Protein AF-A0A7Y1UHA4-F1 (afdb_monomer_lite)

Foldseek 3Di:
DLVVQCVVCVVVVPLVSNLVSLVVQLVVCVVVVNVVSNVVSVVVNVVSVVVVVVVVVVVVVVVVVVVVVVVVVVVVVVVVVVVVVVVLVVVLVVLVVVLVVLVVVLVVVLVDPDDLVVNLVSLLVSLVSVLVNVLSVVLVVVCVVVVPDVVSNVVVSVVSVVVSVVVSVVVSVVVSCVSVVVVPPPDDDDPDVVNVCCVPVVVVPPD

Radius of gyration: 42.99 Å; chains: 1; bounding box: 103×33×108 Å

Structure (mmCIF, N/CA/C/O backbone):
data_AF-A0A7Y1UHA4-F1
#
_entry.id   AF-A0A7Y1UHA4-F1
#
loop_
_atom_site.group_PDB
_atom_site.id
_atom_site.type_symbol
_atom_site.label_atom_id
_atom_site.label_alt_id
_atom_site.label_comp_id
_atom_site.label_asym_id
_atom_site.label_entity_id
_atom_site.label_seq_id
_atom_site.pdbx_PDB_ins_code
_atom_site.Cartn_x
_atom_site.Cartn_y
_atom_site.Cartn_z
_atom_site.occupancy
_atom_site.B_iso_or_equiv
_atom_site.auth_seq_id
_atom_site.auth_comp_id
_atom_site.auth_asym_id
_atom_site.auth_atom_id
_atom_site.pdbx_PDB_model_num
ATOM 1 N N . MET A 1 1 ? 37.367 3.722 -51.603 1.00 54.62 1 MET A N 1
ATOM 2 C CA . MET A 1 1 ? 36.786 3.788 -50.243 1.00 54.62 1 MET A CA 1
ATOM 3 C C . MET A 1 1 ? 36.020 2.511 -49.877 1.00 54.62 1 MET A C 1
ATOM 5 O O . MET A 1 1 ? 36.475 1.805 -48.994 1.00 54.62 1 MET A O 1
ATOM 9 N N . TYR A 1 2 ? 34.973 2.123 -50.615 1.00 52.22 2 TYR A N 1
ATOM 10 C CA . TYR A 1 2 ? 34.111 0.967 -50.289 1.00 52.22 2 TYR A CA 1
ATOM 11 C C . TYR A 1 2 ? 34.788 -0.411 -50.171 1.00 52.22 2 TYR A C 1
ATOM 13 O O . TYR A 1 2 ? 34.393 -1.201 -49.322 1.00 52.22 2 TYR A O 1
ATOM 21 N N . ARG A 1 3 ? 35.818 -0.711 -50.977 1.00 55.00 3 ARG A N 1
ATOM 22 C CA . ARG A 1 3 ? 36.561 -1.985 -50.868 1.00 55.00 3 ARG A CA 1
ATOM 23 C C . ARG A 1 3 ? 37.315 -2.106 -49.538 1.00 55.00 3 ARG A C 1
ATOM 25 O O . ARG A 1 3 ? 37.177 -3.107 -48.851 1.00 55.00 3 ARG A O 1
ATOM 32 N N . LYS A 1 4 ? 38.001 -1.034 -49.128 1.00 67.00 4 LYS A N 1
ATOM 33 C CA . LYS A 1 4 ? 38.725 -0.960 -47.848 1.00 67.00 4 LYS A CA 1
ATOM 34 C C . LYS A 1 4 ? 37.770 -1.096 -46.651 1.00 67.00 4 LYS A C 1
ATOM 36 O O . LYS A 1 4 ? 38.102 -1.741 -45.666 1.00 67.00 4 LYS A O 1
ATOM 41 N N . SER A 1 5 ? 36.561 -0.543 -46.768 1.00 56.53 5 SER A N 1
ATOM 42 C CA . SER A 1 5 ? 35.492 -0.672 -45.769 1.00 56.53 5 SER A CA 1
ATOM 43 C C . SER A 1 5 ? 34.910 -2.094 -45.690 1.00 56.53 5 SER A C 1
ATOM 45 O O . SER A 1 5 ? 34.608 -2.570 -44.597 1.00 56.53 5 SER A O 1
ATOM 47 N N . LEU A 1 6 ? 34.770 -2.786 -46.827 1.00 59.06 6 LEU A N 1
ATOM 48 C CA . LEU A 1 6 ? 34.295 -4.173 -46.887 1.00 59.06 6 LEU A CA 1
ATOM 49 C C . LEU A 1 6 ? 35.286 -5.135 -46.214 1.00 59.06 6 LEU A C 1
ATOM 51 O O . LEU A 1 6 ? 34.867 -5.993 -45.442 1.00 59.06 6 LEU A O 1
ATOM 55 N N . ASP A 1 7 ? 36.584 -4.964 -46.468 1.00 63.81 7 ASP A N 1
ATOM 56 C CA . ASP A 1 7 ? 37.628 -5.825 -45.901 1.00 63.81 7 ASP A CA 1
ATOM 57 C C . ASP A 1 7 ? 37.787 -5.628 -44.389 1.00 63.81 7 ASP A C 1
ATOM 59 O O . ASP A 1 7 ? 37.898 -6.611 -43.659 1.00 63.81 7 ASP A O 1
ATOM 63 N N . ALA A 1 8 ? 37.674 -4.389 -43.899 1.00 56.91 8 ALA A N 1
ATOM 64 C CA . ALA A 1 8 ? 37.642 -4.111 -42.462 1.00 56.91 8 ALA A CA 1
ATOM 65 C C . ALA A 1 8 ? 36.418 -4.744 -41.767 1.00 56.91 8 ALA A C 1
ATOM 67 O O . ALA A 1 8 ? 36.515 -5.205 -40.638 1.00 56.91 8 ALA A O 1
ATOM 68 N N . SER A 1 9 ? 35.270 -4.828 -42.449 1.00 53.84 9 SER A N 1
ATOM 69 C CA . SER A 1 9 ? 34.020 -5.333 -41.851 1.00 53.84 9 SER A CA 1
ATOM 70 C C . SER A 1 9 ? 33.897 -6.852 -41.860 1.00 53.84 9 SER A C 1
ATOM 72 O O . SER A 1 9 ? 33.217 -7.417 -41.005 1.00 53.84 9 SER A O 1
ATOM 74 N N . LYS A 1 10 ? 34.577 -7.529 -42.795 1.00 55.25 10 LYS A N 1
ATOM 75 C CA . LYS A 1 10 ? 34.713 -8.993 -42.788 1.00 55.25 10 LYS A CA 1
ATOM 76 C C . LYS A 1 10 ? 35.467 -9.502 -41.557 1.00 55.25 10 LYS A C 1
ATOM 78 O O . LYS A 1 10 ? 35.232 -10.631 -41.152 1.00 55.25 10 LYS A O 1
ATOM 83 N N . GLN A 1 11 ? 36.324 -8.673 -40.958 1.00 57.16 11 GLN A N 1
ATOM 84 C CA . GLN A 1 11 ? 37.050 -9.002 -39.728 1.00 57.16 11 GLN A CA 1
ATOM 85 C C . GLN A 1 11 ? 36.199 -8.831 -38.455 1.00 57.16 11 GLN A C 1
ATOM 87 O O . GLN A 1 11 ? 36.591 -9.323 -37.404 1.00 57.16 11 GLN A O 1
ATOM 92 N N . THR A 1 12 ? 35.036 -8.164 -38.528 1.00 55.28 12 THR A N 1
ATOM 93 C CA . THR A 1 12 ? 34.218 -7.789 -37.350 1.00 55.28 12 THR A CA 1
ATOM 94 C C . THR A 1 12 ? 32.767 -8.304 -37.406 1.00 55.28 12 THR A C 1
ATOM 96 O O . THR A 1 12 ? 31.958 -7.948 -36.559 1.00 55.28 12 THR A O 1
ATOM 99 N N . THR A 1 13 ? 32.396 -9.121 -38.401 1.00 61.66 13 THR A N 1
ATOM 100 C CA . THR A 1 13 ? 31.043 -9.714 -38.566 1.00 61.66 13 THR A CA 1
ATOM 101 C C . THR A 1 13 ? 29.890 -8.694 -38.452 1.00 61.66 13 THR A C 1
ATOM 103 O O . THR A 1 13 ? 28.797 -9.001 -37.983 1.00 61.66 13 THR A O 1
ATOM 106 N N . PHE A 1 14 ? 30.090 -7.446 -38.895 1.00 78.56 14 PHE A N 1
ATOM 107 C CA . PHE A 1 14 ? 29.068 -6.398 -38.779 1.00 78.56 14 PHE A CA 1
ATOM 108 C C . PHE A 1 14 ? 28.153 -6.361 -40.019 1.00 78.56 14 PHE A C 1
ATOM 110 O O . PHE A 1 14 ? 28.320 -5.556 -40.942 1.00 78.56 14 PHE A O 1
ATOM 117 N N . ILE A 1 15 ? 27.168 -7.267 -40.038 1.00 80.44 15 ILE A N 1
ATOM 118 C CA . ILE A 1 15 ? 26.216 -7.508 -41.143 1.00 80.44 15 ILE A CA 1
ATOM 119 C C . ILE A 1 15 ? 25.537 -6.229 -41.689 1.00 80.44 15 ILE A C 1
ATOM 121 O O . ILE A 1 15 ? 25.510 -6.070 -42.916 1.00 80.44 15 ILE A O 1
ATOM 125 N N . PRO A 1 16 ? 25.056 -5.267 -40.865 1.00 84.88 16 PRO A N 1
ATOM 126 C CA . PRO A 1 16 ? 24.409 -4.049 -41.371 1.00 84.88 16 PRO A CA 1
ATOM 127 C C . PRO A 1 16 ? 25.326 -3.178 -42.236 1.00 84.88 16 PRO A C 1
ATOM 129 O O . PRO A 1 16 ? 24.886 -2.542 -43.197 1.00 84.88 16 PRO A O 1
ATOM 132 N N . PHE A 1 17 ? 26.617 -3.139 -41.913 1.00 85.12 17 PHE A N 1
ATOM 133 C CA . PHE A 1 17 ? 27.587 -2.334 -42.646 1.00 85.12 17 PHE A CA 1
ATOM 134 C C . PHE A 1 17 ? 28.065 -3.035 -43.914 1.00 85.12 17 PHE A C 1
ATOM 136 O O . PHE A 1 17 ? 28.185 -2.388 -44.955 1.00 85.12 17 PHE A O 1
ATOM 143 N N . ILE A 1 18 ? 28.247 -4.360 -43.868 1.00 84.06 18 ILE A N 1
ATOM 144 C CA . ILE A 1 18 ? 28.542 -5.161 -45.064 1.00 84.06 18 ILE A CA 1
ATOM 145 C C . ILE A 1 18 ? 27.385 -5.039 -46.067 1.00 84.06 18 ILE A C 1
ATOM 147 O O . ILE A 1 18 ? 27.637 -4.879 -47.262 1.00 84.06 18 ILE A O 1
ATOM 151 N N . TYR A 1 19 ? 26.131 -5.017 -45.599 1.00 88.81 19 TYR A N 1
ATOM 152 C CA . TYR A 1 19 ? 24.958 -4.763 -46.441 1.00 88.81 19 TYR A CA 1
ATOM 153 C C . TYR A 1 19 ? 25.026 -3.384 -47.115 1.00 88.81 19 TYR A C 1
ATOM 155 O O . TYR A 1 19 ? 24.936 -3.292 -48.341 1.00 88.81 19 TYR A O 1
ATOM 163 N N . LYS A 1 20 ? 25.260 -2.310 -46.343 1.00 88.06 20 LYS A N 1
ATOM 164 C CA . LYS A 1 20 ? 25.380 -0.940 -46.880 1.00 88.06 20 LYS A CA 1
ATOM 165 C C . LYS A 1 20 ? 26.515 -0.815 -47.904 1.00 88.06 20 LYS A C 1
ATOM 167 O O . LYS A 1 20 ? 26.308 -0.245 -48.975 1.00 88.06 20 LYS A O 1
ATOM 172 N N . ALA A 1 21 ? 27.686 -1.382 -47.611 1.00 86.81 21 ALA A N 1
ATOM 173 C CA . ALA A 1 21 ? 28.837 -1.374 -48.511 1.00 86.81 21 ALA A CA 1
ATOM 174 C C . ALA A 1 21 ? 28.578 -2.180 -49.797 1.00 86.81 21 ALA A C 1
ATOM 176 O O . ALA A 1 21 ? 28.873 -1.700 -50.891 1.00 86.81 21 ALA A O 1
ATOM 177 N N . SER A 1 22 ? 27.973 -3.367 -49.684 1.00 86.44 22 SER A N 1
ATOM 178 C CA . SER A 1 22 ? 27.633 -4.225 -50.830 1.00 86.44 22 SER A CA 1
ATOM 179 C C . SER A 1 22 ? 26.573 -3.581 -51.725 1.00 86.44 22 SER A C 1
ATOM 181 O O . SER A 1 22 ? 26.710 -3.587 -52.945 1.00 86.44 22 SER A O 1
ATOM 183 N N . ASN A 1 23 ? 25.562 -2.938 -51.138 1.00 89.81 23 ASN A N 1
ATOM 184 C CA . ASN A 1 23 ? 24.539 -2.211 -51.886 1.00 89.81 23 ASN A CA 1
ATOM 185 C C . ASN A 1 23 ? 25.109 -0.962 -52.590 1.00 89.81 23 ASN A C 1
ATOM 187 O O . ASN A 1 23 ? 24.719 -0.651 -53.716 1.00 89.81 23 ASN A O 1
ATOM 191 N N . GLY A 1 24 ? 26.065 -0.266 -51.965 1.00 88.62 24 GLY A N 1
ATOM 192 C CA . GLY A 1 24 ? 26.801 0.839 -52.589 1.00 88.62 24 GLY A CA 1
ATOM 193 C C . GLY A 1 24 ? 27.657 0.387 -53.777 1.00 88.62 24 GLY A C 1
ATOM 194 O O . GLY A 1 24 ? 27.610 1.003 -54.841 1.00 88.62 24 GLY A O 1
ATOM 195 N N . LEU A 1 25 ? 28.379 -0.732 -53.632 1.00 87.38 25 LEU A N 1
ATOM 196 C CA . LEU A 1 25 ? 29.161 -1.335 -54.717 1.00 87.38 25 LEU A CA 1
ATOM 197 C C . LEU A 1 25 ? 28.268 -1.804 -55.870 1.00 87.38 25 LEU A C 1
ATOM 199 O O . LEU A 1 25 ? 28.585 -1.516 -57.019 1.00 87.38 25 LEU A O 1
ATOM 203 N N . LYS A 1 26 ? 27.123 -2.435 -55.578 1.00 91.44 26 LYS A N 1
ATOM 204 C CA . LYS A 1 26 ? 26.115 -2.808 -56.583 1.00 91.44 26 LYS A CA 1
ATOM 205 C C . LYS A 1 26 ? 25.714 -1.614 -57.453 1.00 91.44 26 LYS A C 1
ATOM 207 O O . LYS A 1 26 ? 25.769 -1.709 -58.674 1.00 91.44 26 LYS A O 1
ATOM 212 N N . LYS A 1 27 ? 25.340 -0.487 -56.830 1.00 90.12 27 LYS A N 1
ATOM 213 C CA . LYS A 1 27 ? 24.946 0.738 -57.548 1.00 90.12 27 LYS A CA 1
ATOM 214 C C . LYS A 1 27 ? 26.092 1.286 -58.402 1.00 90.12 27 LYS A C 1
ATOM 216 O O . LYS A 1 27 ? 25.875 1.620 -59.556 1.00 90.12 27 LYS A O 1
ATOM 221 N N . LEU A 1 28 ? 27.309 1.317 -57.858 1.00 89.75 28 LEU A N 1
ATOM 222 C CA . LEU A 1 28 ? 28.483 1.842 -58.556 1.00 89.75 28 LEU A CA 1
ATOM 223 C C . LEU A 1 28 ? 28.865 1.009 -59.788 1.00 89.75 28 LEU A C 1
ATOM 225 O O . LEU A 1 28 ? 29.190 1.584 -60.820 1.00 89.75 28 LEU A O 1
ATOM 229 N N . TYR A 1 29 ? 28.827 -0.322 -59.692 1.00 87.75 29 TYR A N 1
ATOM 230 C CA . TYR A 1 29 ? 29.104 -1.203 -60.832 1.00 87.75 29 TYR A CA 1
ATOM 231 C C . TYR A 1 29 ? 27.981 -1.174 -61.875 1.00 87.75 29 TYR A C 1
ATOM 233 O O . TYR A 1 29 ? 28.274 -1.198 -63.065 1.00 87.75 29 TYR A O 1
ATOM 241 N N . ALA A 1 30 ? 26.723 -1.011 -61.449 1.00 87.12 30 ALA A N 1
ATOM 242 C CA . ALA A 1 30 ? 25.600 -0.812 -62.364 1.00 87.12 30 ALA A CA 1
ATOM 243 C C . ALA A 1 30 ? 25.722 0.497 -63.169 1.00 87.12 30 ALA A C 1
ATOM 245 O O . ALA A 1 30 ? 25.470 0.498 -64.366 1.00 87.12 30 ALA A O 1
ATOM 246 N N . THR A 1 31 ? 26.166 1.598 -62.547 1.00 89.69 31 THR A N 1
ATOM 247 C CA . THR A 1 31 ? 26.419 2.879 -63.241 1.00 89.69 31 THR A CA 1
ATOM 248 C C . THR A 1 31 ? 27.615 2.820 -64.197 1.00 89.69 31 THR A C 1
ATOM 250 O O . THR A 1 31 ? 27.704 3.625 -65.114 1.00 89.69 31 THR A O 1
ATOM 253 N N . LYS A 1 32 ? 28.543 1.880 -63.991 1.00 90.38 32 LYS A N 1
ATOM 254 C CA . LYS A 1 32 ? 29.706 1.654 -64.863 1.00 90.38 32 LYS A CA 1
ATOM 255 C C . LYS A 1 32 ? 29.448 0.629 -65.976 1.00 90.38 32 LYS A C 1
ATOM 257 O O . LYS A 1 32 ? 30.408 0.209 -66.608 1.00 90.38 32 LYS A O 1
ATOM 262 N N . GLU A 1 33 ? 28.197 0.193 -66.156 1.00 87.38 33 GLU A N 1
ATOM 263 C CA . GLU A 1 33 ? 27.781 -0.849 -67.117 1.00 87.38 33 GLU A CA 1
ATOM 264 C C . GLU A 1 33 ? 28.470 -2.219 -66.914 1.00 87.38 33 GLU A C 1
ATOM 266 O O . GLU A 1 33 ? 28.402 -3.112 -67.755 1.00 87.38 33 GLU A O 1
ATOM 271 N N . ASP A 1 34 ? 29.083 -2.439 -65.747 1.00 89.44 34 ASP A N 1
ATOM 272 C CA . ASP A 1 34 ? 29.724 -3.699 -65.365 1.00 89.44 34 ASP A CA 1
ATOM 273 C C . ASP A 1 34 ? 28.707 -4.597 -64.643 1.00 89.44 34 ASP A C 1
ATOM 275 O O . ASP A 1 34 ? 28.681 -4.744 -63.412 1.00 89.44 34 ASP A O 1
ATOM 279 N N . PHE A 1 35 ? 27.807 -5.169 -65.446 1.00 87.69 35 PHE A N 1
ATOM 280 C CA . PHE A 1 35 ? 26.706 -6.014 -64.984 1.00 87.69 35 PHE A CA 1
ATOM 281 C C . PHE A 1 35 ? 27.146 -7.282 -64.224 1.00 87.69 35 PHE A C 1
ATOM 283 O O . PHE A 1 35 ? 26.499 -7.597 -63.218 1.00 87.69 35 PHE A O 1
ATOM 290 N N . PRO A 1 36 ? 28.231 -7.996 -64.595 1.00 89.88 36 PRO A N 1
ATOM 291 C CA . PRO A 1 36 ? 28.686 -9.172 -63.848 1.00 89.88 36 PRO A CA 1
ATOM 292 C C . PRO A 1 36 ? 29.069 -8.852 -62.396 1.00 89.88 36 PRO A C 1
ATOM 294 O O . PRO A 1 36 ? 28.643 -9.544 -61.463 1.00 89.88 36 PRO A O 1
ATOM 297 N N . ASN A 1 37 ? 29.824 -7.771 -62.168 1.00 84.44 37 ASN A N 1
ATOM 298 C CA . ASN A 1 37 ? 30.180 -7.351 -60.813 1.00 84.44 37 ASN A CA 1
ATOM 299 C C . ASN A 1 37 ? 28.971 -6.778 -60.062 1.00 84.44 37 ASN A C 1
ATOM 301 O O . ASN A 1 37 ? 28.803 -7.055 -58.871 1.00 84.44 37 ASN A O 1
ATOM 305 N N . ALA A 1 38 ? 28.088 -6.045 -60.746 1.00 88.00 38 ALA A N 1
ATOM 306 C CA . ALA A 1 38 ? 26.839 -5.566 -60.160 1.00 88.00 38 ALA A CA 1
ATOM 307 C C . ALA A 1 38 ? 25.956 -6.725 -59.660 1.00 88.00 38 ALA A C 1
ATOM 309 O O . ALA A 1 38 ? 25.473 -6.675 -58.527 1.00 88.00 38 ALA A O 1
ATOM 310 N N . TYR A 1 39 ? 25.812 -7.800 -60.443 1.00 90.62 39 TYR A N 1
ATOM 311 C CA . TYR A 1 39 ? 25.043 -8.993 -60.073 1.00 90.62 39 TYR A CA 1
ATOM 312 C C . TYR A 1 39 ? 25.631 -9.721 -58.855 1.00 90.62 39 TYR A C 1
ATOM 314 O O . TYR A 1 39 ? 24.906 -10.104 -57.930 1.00 90.62 39 TYR A O 1
ATOM 322 N N . LYS A 1 40 ? 26.963 -9.838 -58.787 1.00 91.12 40 LYS A N 1
ATOM 323 C CA . LYS A 1 40 ? 27.665 -10.423 -57.635 1.00 91.12 40 LYS A CA 1
ATOM 324 C C . LYS A 1 40 ? 27.356 -9.674 -56.334 1.00 91.12 40 LYS A C 1
ATOM 326 O O . LYS A 1 40 ? 27.011 -10.291 -55.325 1.00 91.12 40 LYS A O 1
ATOM 331 N N . PHE A 1 41 ? 27.445 -8.343 -56.352 1.00 88.25 41 PHE A N 1
ATOM 332 C CA . PHE A 1 41 ? 27.126 -7.522 -55.179 1.00 88.25 41 PHE A CA 1
ATOM 333 C C . PHE A 1 41 ? 25.618 -7.433 -54.903 1.00 88.25 41 PHE A C 1
ATOM 335 O O . PHE A 1 41 ? 25.231 -7.271 -53.746 1.00 88.25 41 PHE A O 1
ATOM 342 N N . ALA A 1 42 ? 24.762 -7.596 -55.917 1.00 90.56 42 ALA A N 1
ATOM 343 C CA . ALA A 1 42 ? 23.315 -7.715 -55.741 1.00 90.56 42 ALA A CA 1
ATOM 344 C C . ALA A 1 42 ? 22.938 -8.981 -54.962 1.00 90.56 42 ALA A C 1
ATOM 346 O O . ALA A 1 42 ? 22.213 -8.887 -53.974 1.00 90.56 42 ALA A O 1
ATOM 347 N N . THR A 1 43 ? 23.498 -10.131 -55.343 1.00 91.31 43 THR A N 1
ATOM 348 C CA . THR A 1 43 ? 23.275 -11.418 -54.664 1.00 91.31 43 THR A CA 1
ATOM 349 C C . THR A 1 43 ? 23.738 -11.361 -53.207 1.00 91.31 43 THR A C 1
ATOM 351 O O . THR A 1 43 ? 22.997 -11.726 -52.296 1.00 91.31 43 THR A O 1
ATOM 354 N N . LEU A 1 44 ? 24.932 -10.803 -52.968 1.00 89.19 44 LEU A N 1
ATOM 355 C CA . LEU A 1 44 ? 25.457 -10.594 -51.617 1.00 89.19 44 LEU A CA 1
ATOM 356 C C . LEU A 1 44 ? 24.559 -9.660 -50.789 1.00 89.19 44 LEU A C 1
ATOM 358 O O . LEU A 1 44 ? 24.258 -9.949 -49.635 1.00 89.19 44 LEU A O 1
ATOM 362 N N . SER A 1 45 ? 24.098 -8.551 -51.375 1.00 88.50 45 SER A N 1
ATOM 363 C CA . SER A 1 45 ? 23.192 -7.615 -50.703 1.00 88.50 45 SER A CA 1
ATOM 364 C C . SER A 1 45 ? 21.838 -8.249 -50.370 1.00 88.50 45 SER A C 1
ATOM 366 O O . SER A 1 45 ? 21.285 -7.922 -49.324 1.00 88.50 45 SER A O 1
ATOM 368 N N . SER A 1 46 ? 21.314 -9.135 -51.224 1.00 91.06 46 SER A N 1
ATOM 369 C CA . SER A 1 46 ? 20.056 -9.853 -50.979 1.00 91.06 46 SER A CA 1
ATOM 370 C C . SER A 1 46 ? 20.182 -10.788 -49.778 1.00 91.06 46 SER A C 1
ATOM 372 O O . SER A 1 46 ? 19.419 -10.663 -48.827 1.00 91.06 46 SER A O 1
ATOM 374 N N . ALA A 1 47 ? 21.214 -11.640 -49.758 1.00 89.56 47 ALA A N 1
ATOM 375 C CA . ALA A 1 47 ? 21.449 -12.569 -48.651 1.00 89.56 47 ALA A CA 1
ATOM 376 C C . ALA A 1 47 ? 21.657 -11.846 -47.304 1.00 89.56 47 ALA A C 1
ATOM 378 O O . ALA A 1 47 ? 21.185 -12.293 -46.258 1.00 89.56 47 ALA A O 1
ATOM 379 N N . LEU A 1 48 ? 22.345 -10.698 -47.322 1.00 89.69 48 LEU A N 1
ATOM 380 C CA . LEU A 1 48 ? 22.535 -9.874 -46.127 1.00 89.69 48 LEU A CA 1
ATOM 381 C C . LEU A 1 48 ? 21.232 -9.200 -45.670 1.00 89.69 48 LEU A C 1
ATOM 383 O O . LEU A 1 48 ? 21.010 -9.093 -44.467 1.00 89.69 48 LEU A O 1
ATOM 387 N N . SER A 1 49 ? 20.365 -8.781 -46.599 1.00 90.69 49 SER A N 1
ATOM 388 C CA . SER A 1 49 ? 19.037 -8.241 -46.275 1.00 90.69 49 SER A CA 1
ATOM 389 C C . SER A 1 49 ? 18.176 -9.280 -45.561 1.00 90.69 49 SER A C 1
ATOM 391 O O . SER A 1 49 ? 17.603 -8.979 -44.517 1.00 90.69 49 SER A O 1
ATOM 393 N N . ASP A 1 50 ? 18.142 -10.512 -46.072 1.00 91.06 50 ASP A N 1
ATOM 394 C CA . ASP A 1 50 ? 17.369 -11.604 -45.471 1.00 91.06 50 ASP A CA 1
ATOM 395 C C . ASP A 1 50 ? 17.842 -11.910 -44.045 1.00 91.06 50 ASP A C 1
ATOM 397 O O . ASP A 1 50 ? 17.031 -12.090 -43.134 1.00 91.06 50 ASP A O 1
ATOM 401 N N . SER A 1 51 ? 19.161 -11.917 -43.830 1.00 89.00 51 SER A N 1
ATOM 402 C CA . SER A 1 51 ? 19.758 -12.089 -42.503 1.00 89.00 51 SER A CA 1
ATOM 403 C C . SER A 1 51 ? 19.385 -10.943 -41.553 1.00 89.00 51 SER A C 1
ATOM 405 O O . SER A 1 51 ? 18.930 -11.194 -40.439 1.00 89.00 51 SER A O 1
ATOM 407 N N . LEU A 1 52 ? 19.468 -9.685 -42.006 1.00 90.38 52 LEU A N 1
ATOM 408 C CA . LEU A 1 52 ? 19.044 -8.521 -41.217 1.00 90.38 52 LEU A CA 1
ATOM 409 C C . LEU A 1 52 ? 17.560 -8.574 -40.851 1.00 90.38 52 LEU A C 1
ATOM 411 O O . LEU A 1 52 ? 17.202 -8.261 -39.720 1.00 90.38 52 LEU A O 1
ATOM 415 N N . SER A 1 53 ? 16.694 -9.002 -41.773 1.00 91.50 53 SER A N 1
ATOM 416 C CA . SER A 1 53 ? 15.270 -9.179 -41.487 1.00 91.50 53 SER A CA 1
ATOM 417 C C . SER A 1 53 ? 15.014 -10.276 -40.455 1.00 91.50 53 SER A C 1
ATOM 419 O O . SER A 1 53 ? 14.102 -10.136 -39.644 1.00 91.50 53 SER A O 1
ATOM 421 N N . ARG A 1 54 ? 15.802 -11.360 -40.446 1.00 90.69 54 ARG A N 1
ATOM 422 C CA . ARG A 1 54 ? 15.708 -12.400 -39.408 1.00 90.69 54 ARG A CA 1
ATOM 423 C C . ARG A 1 54 ? 16.158 -11.881 -38.046 1.00 90.69 54 ARG A C 1
ATOM 425 O O . ARG A 1 54 ? 15.451 -12.113 -37.074 1.00 90.69 54 ARG A O 1
ATOM 432 N N . ILE A 1 55 ? 17.272 -11.151 -37.987 1.00 89.62 55 ILE A N 1
ATOM 433 C CA . ILE A 1 55 ? 17.771 -10.544 -36.743 1.00 89.62 55 ILE A CA 1
ATOM 434 C C . ILE A 1 55 ? 16.738 -9.560 -36.185 1.00 89.62 55 ILE A C 1
ATOM 436 O O . ILE A 1 55 ? 16.342 -9.689 -35.037 1.00 89.62 55 ILE A O 1
ATOM 440 N N . ALA A 1 56 ? 16.205 -8.662 -37.018 1.00 90.38 56 ALA A N 1
ATOM 441 C CA . ALA A 1 56 ? 15.178 -7.715 -36.589 1.00 90.38 56 ALA A CA 1
ATOM 442 C C . ALA A 1 56 ? 13.908 -8.411 -36.063 1.00 90.38 56 ALA A C 1
ATOM 444 O O . ALA A 1 56 ? 13.307 -7.947 -35.099 1.00 90.38 56 ALA A O 1
ATOM 445 N N . LYS A 1 57 ? 13.501 -9.538 -36.669 1.00 93.44 57 LYS A N 1
ATOM 446 C CA . LYS A 1 57 ? 12.388 -10.356 -36.160 1.00 93.44 57 LYS A CA 1
ATOM 447 C C . LYS A 1 57 ? 12.715 -11.004 -34.813 1.00 93.44 57 LYS A C 1
ATOM 449 O O . LYS A 1 57 ? 11.846 -11.034 -33.952 1.00 93.44 57 LYS A O 1
ATOM 454 N N . LEU A 1 58 ? 13.933 -11.514 -34.627 1.00 91.19 58 LEU A N 1
ATOM 455 C CA . LEU A 1 58 ? 14.371 -12.079 -33.347 1.00 91.19 58 LEU A CA 1
ATOM 456 C C . LEU A 1 58 ? 14.400 -11.011 -32.250 1.00 91.19 58 LEU A C 1
ATOM 458 O O . LEU A 1 58 ? 13.848 -11.242 -31.183 1.00 91.19 58 LEU A O 1
ATOM 462 N N . ASP A 1 59 ? 14.939 -9.826 -32.534 1.00 90.88 59 ASP A N 1
ATOM 463 C CA . ASP A 1 59 ? 14.952 -8.706 -31.586 1.00 90.88 59 ASP A CA 1
ATOM 464 C C . ASP A 1 59 ? 13.529 -8.280 -31.199 1.00 90.88 59 ASP A C 1
ATOM 466 O O . ASP A 1 59 ? 13.248 -8.025 -30.029 1.00 90.88 59 ASP A O 1
ATOM 470 N N . GLN A 1 60 ? 12.601 -8.248 -32.164 1.00 95.31 60 GLN A N 1
ATOM 471 C CA . GLN A 1 60 ? 11.184 -7.984 -31.896 1.00 95.31 60 GLN A CA 1
ATOM 472 C C . GLN A 1 60 ? 10.545 -9.059 -31.011 1.00 95.31 60 GLN A C 1
ATOM 474 O O . GLN A 1 60 ? 9.765 -8.718 -30.124 1.00 95.31 60 GLN A O 1
ATOM 479 N N . LEU A 1 61 ? 10.867 -10.339 -31.231 1.00 94.81 61 LEU A N 1
ATOM 480 C CA . LEU A 1 61 ? 10.379 -11.437 -30.392 1.00 94.81 61 LEU A CA 1
ATOM 481 C C . LEU A 1 61 ? 10.917 -11.328 -28.962 1.00 94.81 61 LEU A C 1
ATOM 483 O O . LEU A 1 61 ? 10.135 -11.423 -28.024 1.00 94.81 61 LEU A O 1
ATOM 487 N N . VAL A 1 62 ? 12.211 -11.044 -28.796 1.00 93.94 62 VAL A N 1
ATOM 488 C CA . VAL A 1 62 ? 12.834 -10.841 -27.477 1.00 93.94 62 VAL A CA 1
ATOM 489 C C . VAL A 1 62 ? 12.222 -9.634 -26.763 1.00 93.94 62 VAL A C 1
ATOM 491 O O . VAL A 1 62 ? 11.876 -9.717 -25.589 1.00 93.94 62 VAL A O 1
ATOM 494 N N . ALA A 1 63 ? 12.022 -8.515 -27.464 1.00 95.06 63 ALA A N 1
ATOM 495 C CA . ALA A 1 63 ? 11.368 -7.342 -26.888 1.00 95.06 63 ALA A CA 1
ATOM 496 C C . ALA A 1 63 ? 9.923 -7.642 -26.451 1.00 95.06 63 ALA A C 1
ATOM 498 O O . ALA A 1 63 ? 9.485 -7.170 -25.403 1.00 95.06 63 ALA A O 1
ATOM 499 N N . MET A 1 64 ? 9.193 -8.444 -27.233 1.00 94.94 64 MET A N 1
ATOM 500 C CA . MET A 1 64 ? 7.839 -8.884 -26.897 1.00 94.94 64 MET A CA 1
ATOM 501 C C . MET A 1 64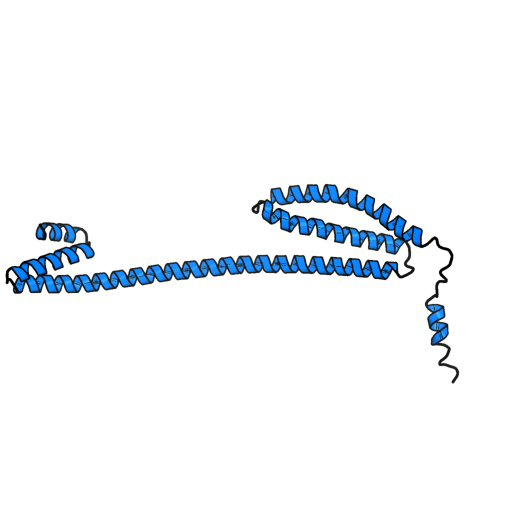 ? 7.820 -9.819 -25.682 1.00 94.94 64 MET A C 1
ATOM 503 O O . MET A 1 64 ? 6.926 -9.706 -24.847 1.00 94.94 64 MET A O 1
ATOM 507 N N . GLU A 1 65 ? 8.800 -10.715 -25.560 1.00 93.94 65 GLU A N 1
ATOM 508 C CA . GLU A 1 65 ? 8.955 -11.602 -24.405 1.00 93.94 65 GLU A CA 1
ATOM 509 C C . GLU A 1 65 ? 9.229 -10.803 -23.126 1.00 93.94 65 GLU A C 1
ATOM 511 O O . GLU A 1 65 ? 8.518 -10.977 -22.139 1.00 93.94 65 GLU A O 1
ATOM 516 N N . ILE A 1 66 ? 10.153 -9.837 -23.180 1.00 95.94 66 ILE A N 1
ATOM 517 C CA . ILE A 1 66 ? 10.446 -8.926 -22.064 1.00 95.94 66 ILE A CA 1
ATOM 518 C C . ILE A 1 66 ? 9.201 -8.117 -21.666 1.00 95.94 66 ILE A C 1
ATOM 520 O O . ILE A 1 66 ? 8.896 -7.996 -20.477 1.00 95.94 66 ILE A O 1
ATOM 524 N N . ASP A 1 67 ? 8.458 -7.570 -22.635 1.00 95.62 67 ASP A N 1
ATOM 525 C CA . ASP A 1 67 ? 7.216 -6.838 -22.350 1.00 95.62 67 ASP A CA 1
ATOM 526 C C . ASP A 1 67 ? 6.189 -7.753 -21.672 1.00 95.62 67 ASP A C 1
ATOM 528 O O . ASP A 1 67 ? 5.596 -7.382 -20.658 1.00 95.62 67 ASP A O 1
ATOM 532 N N . ASN A 1 68 ? 6.024 -8.981 -22.162 1.00 95.56 68 ASN A N 1
ATOM 533 C CA . ASN A 1 68 ? 5.094 -9.941 -21.582 1.00 95.56 68 ASN A CA 1
ATOM 534 C C . ASN A 1 68 ? 5.489 -10.351 -20.152 1.00 95.56 68 ASN A C 1
ATOM 536 O O . ASN A 1 68 ? 4.641 -10.341 -19.259 1.00 95.56 68 ASN A O 1
ATOM 540 N N . GLU A 1 69 ? 6.766 -10.643 -19.897 1.00 94.00 69 GLU A N 1
ATOM 541 C CA . GLU A 1 69 ? 7.269 -10.911 -18.545 1.00 94.00 69 GLU A CA 1
ATOM 542 C C . GLU A 1 69 ? 7.032 -9.721 -17.612 1.00 94.00 69 GLU A C 1
ATOM 544 O O . GLU A 1 69 ? 6.547 -9.890 -16.491 1.00 94.00 69 GLU A O 1
ATOM 549 N N . SER A 1 70 ? 7.292 -8.499 -18.085 1.00 94.69 70 SER A N 1
ATOM 550 C CA . SER A 1 70 ? 7.071 -7.285 -17.298 1.00 94.69 70 SER A CA 1
ATOM 551 C C . SER A 1 70 ? 5.595 -7.097 -16.922 1.00 94.69 70 SER A C 1
ATOM 553 O O . SER A 1 70 ? 5.283 -6.750 -15.778 1.00 94.69 70 SER A O 1
ATOM 555 N N . ARG A 1 71 ? 4.675 -7.409 -17.846 1.00 94.88 71 ARG A N 1
ATOM 556 C CA . ARG A 1 71 ? 3.226 -7.396 -17.606 1.00 94.88 71 ARG A CA 1
ATOM 557 C C . ARG A 1 71 ? 2.801 -8.487 -16.634 1.00 94.88 71 ARG A C 1
ATOM 559 O O . ARG A 1 71 ? 1.970 -8.242 -15.766 1.00 94.88 71 ARG A O 1
ATOM 566 N N . LEU A 1 72 ? 3.365 -9.687 -16.740 1.00 94.81 72 LEU A N 1
ATOM 567 C CA . LEU A 1 72 ? 3.087 -10.760 -15.786 1.00 94.81 72 LEU A CA 1
ATOM 568 C C . LEU A 1 72 ? 3.535 -10.362 -14.377 1.00 94.81 72 LEU A C 1
ATOM 570 O O . LEU A 1 72 ? 2.774 -10.525 -13.422 1.00 94.81 72 LEU A O 1
ATOM 574 N N . LEU A 1 73 ? 4.726 -9.775 -14.243 1.00 94.62 73 LEU A N 1
ATOM 575 C CA . LEU A 1 73 ? 5.236 -9.276 -12.967 1.00 94.62 73 LEU A CA 1
ATOM 576 C C . LEU A 1 73 ? 4.354 -8.161 -12.390 1.00 94.62 73 LEU A C 1
ATOM 578 O O . LEU A 1 73 ? 4.035 -8.195 -11.198 1.00 94.62 73 LEU A O 1
ATOM 582 N N . SER A 1 74 ? 3.918 -7.198 -13.209 1.00 93.00 74 SER A N 1
ATOM 583 C CA . SER A 1 74 ? 3.026 -6.129 -12.746 1.00 93.00 74 SER A CA 1
ATOM 584 C C . SER A 1 74 ? 1.668 -6.679 -12.305 1.00 93.00 74 SER A C 1
ATOM 586 O O . SER A 1 74 ? 1.213 -6.354 -11.209 1.00 93.00 74 SER A O 1
ATOM 588 N N . MET A 1 75 ? 1.079 -7.606 -13.066 1.00 93.12 75 MET A N 1
ATOM 589 C CA . MET A 1 75 ? -0.170 -8.282 -12.705 1.00 93.12 75 MET A CA 1
ATOM 590 C C . MET A 1 75 ? -0.053 -9.091 -11.408 1.00 93.12 75 MET A C 1
ATOM 592 O O . MET A 1 75 ? -0.980 -9.091 -10.595 1.00 93.12 75 MET A O 1
ATOM 596 N N . LEU A 1 76 ? 1.061 -9.796 -11.190 1.00 93.88 76 LEU A N 1
ATOM 597 C CA . LEU A 1 76 ? 1.303 -10.531 -9.946 1.00 93.88 76 LEU A CA 1
ATOM 598 C C . LEU A 1 76 ? 1.397 -9.572 -8.756 1.00 93.88 76 LEU A C 1
ATOM 600 O O . LEU A 1 76 ? 0.713 -9.781 -7.752 1.00 93.88 76 LEU A O 1
ATOM 604 N N . LYS A 1 77 ? 2.154 -8.479 -8.901 1.00 92.06 77 LYS A N 1
ATOM 605 C CA . LYS A 1 77 ? 2.293 -7.444 -7.870 1.00 92.06 77 LYS A CA 1
ATOM 606 C C . LYS A 1 77 ? 0.956 -6.780 -7.545 1.00 92.06 77 LYS A C 1
ATOM 608 O O . LYS A 1 77 ? 0.611 -6.626 -6.375 1.00 92.06 77 LYS A O 1
ATOM 613 N N . GLU A 1 78 ? 0.167 -6.432 -8.557 1.00 90.06 78 GLU A N 1
ATOM 614 C CA . GLU A 1 78 ? -1.176 -5.877 -8.374 1.00 90.06 78 GLU A CA 1
ATOM 615 C C . GLU A 1 78 ? -2.112 -6.867 -7.684 1.00 90.06 78 GLU A C 1
ATOM 617 O O . GLU A 1 78 ? -2.854 -6.482 -6.782 1.00 90.06 78 GLU A O 1
ATOM 622 N N . ARG A 1 79 ? -2.061 -8.156 -8.041 1.00 88.50 79 ARG A N 1
ATOM 623 C CA . ARG A 1 79 ? -2.852 -9.197 -7.371 1.00 88.50 79 ARG A CA 1
ATOM 624 C C . ARG A 1 79 ? -2.467 -9.354 -5.907 1.00 88.50 79 ARG A C 1
ATOM 626 O O . ARG A 1 79 ? -3.355 -9.519 -5.072 1.00 88.50 79 ARG A O 1
ATOM 633 N N . GLU A 1 80 ? -1.182 -9.313 -5.574 1.00 85.00 80 GLU A N 1
ATOM 634 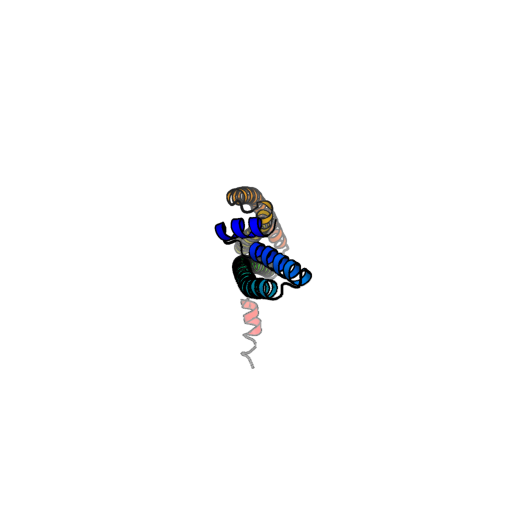C CA . GLU A 1 80 ? -0.727 -9.357 -4.182 1.00 85.00 80 GLU A CA 1
ATOM 635 C C . GLU A 1 80 ? -1.203 -8.135 -3.400 1.00 85.00 80 GLU A C 1
ATOM 637 O O . GLU A 1 80 ? -1.807 -8.286 -2.337 1.00 85.00 80 GLU A O 1
ATOM 642 N N . GLN A 1 81 ? -1.047 -6.938 -3.966 1.00 81.94 81 GLN A N 1
ATOM 643 C CA . GLN A 1 81 ? -1.548 -5.704 -3.363 1.00 81.94 81 GLN A CA 1
ATOM 644 C C . GLN A 1 81 ? -3.076 -5.698 -3.225 1.00 81.94 81 GLN A C 1
ATOM 646 O O . GLN A 1 81 ? -3.615 -5.228 -2.227 1.00 81.94 81 GLN A O 1
ATOM 651 N N . ALA A 1 82 ? -3.806 -6.235 -4.199 1.00 80.25 82 ALA A N 1
ATOM 652 C CA . ALA A 1 82 ? -5.256 -6.352 -4.127 1.00 80.25 82 ALA A CA 1
ATOM 653 C C . ALA A 1 82 ? -5.679 -7.349 -3.041 1.00 80.25 82 ALA A C 1
ATOM 655 O O . ALA A 1 82 ? -6.645 -7.096 -2.323 1.00 80.25 82 ALA A O 1
ATOM 656 N N . LYS A 1 83 ? -4.948 -8.460 -2.868 1.00 79.56 83 LYS A N 1
ATOM 657 C CA . LYS A 1 83 ? -5.192 -9.422 -1.783 1.00 79.56 83 LYS A CA 1
ATOM 658 C C . LYS A 1 83 ? -4.959 -8.791 -0.412 1.00 79.56 83 LYS A C 1
ATOM 660 O O . LYS A 1 83 ? -5.795 -8.986 0.471 1.00 79.56 83 LYS A O 1
ATOM 665 N N . THR A 1 84 ? -3.874 -8.037 -0.224 1.00 76.12 84 THR A N 1
ATOM 666 C CA . THR A 1 84 ? -3.601 -7.351 1.050 1.00 76.12 84 THR A CA 1
ATOM 667 C C . THR A 1 84 ? -4.646 -6.273 1.325 1.00 76.12 84 THR A C 1
ATOM 669 O O . THR A 1 84 ? -5.281 -6.306 2.377 1.00 76.12 84 THR A O 1
ATOM 672 N N . LYS A 1 85 ? -4.945 -5.406 0.347 1.00 74.75 85 LYS A N 1
ATOM 673 C CA . LYS A 1 85 ? -6.013 -4.395 0.450 1.00 74.75 85 LYS A CA 1
ATOM 674 C C . LYS A 1 85 ? -7.371 -5.018 0.772 1.00 74.75 85 LYS A C 1
ATOM 676 O O . LYS A 1 85 ? -8.067 -4.548 1.664 1.00 74.75 85 LYS A O 1
ATOM 681 N N . ARG A 1 86 ? -7.745 -6.111 0.099 1.00 71.19 86 ARG A N 1
ATOM 682 C CA . ARG A 1 86 ? -9.017 -6.807 0.346 1.00 71.19 86 ARG A CA 1
ATOM 683 C C . ARG A 1 86 ? -9.087 -7.376 1.763 1.00 71.19 86 ARG A C 1
ATOM 685 O O . ARG A 1 86 ? -10.131 -7.260 2.397 1.00 71.19 86 ARG A O 1
ATOM 692 N N . ARG A 1 87 ? -7.995 -7.965 2.267 1.00 71.50 87 ARG A N 1
ATOM 693 C CA . ARG A 1 87 ? -7.918 -8.456 3.654 1.00 71.50 87 ARG A CA 1
ATOM 694 C C . ARG A 1 87 ? -8.109 -7.319 4.657 1.00 71.50 87 ARG A C 1
ATOM 696 O O . ARG A 1 87 ? -8.945 -7.454 5.545 1.00 71.50 87 ARG A O 1
ATOM 703 N N . HIS A 1 88 ? -7.413 -6.200 4.471 1.00 74.25 88 HIS A N 1
ATOM 704 C CA . HIS A 1 88 ? -7.567 -5.025 5.329 1.00 74.25 88 HIS A CA 1
ATOM 705 C C . HIS A 1 88 ? -8.994 -4.464 5.284 1.00 74.25 88 HIS A C 1
ATOM 707 O O . HIS A 1 88 ? -9.606 -4.275 6.329 1.00 74.25 88 HIS A O 1
ATOM 713 N N . ASN A 1 89 ? -9.584 -4.301 4.097 1.00 71.38 89 ASN A N 1
ATOM 714 C CA . ASN A 1 89 ? -10.951 -3.790 3.954 1.00 71.38 89 ASN A CA 1
ATOM 715 C C . ASN A 1 89 ? -11.993 -4.657 4.674 1.00 71.38 89 ASN A C 1
ATOM 717 O O . ASN A 1 89 ? -12.927 -4.121 5.269 1.00 71.38 89 ASN A O 1
ATOM 721 N N . ILE A 1 90 ? -11.843 -5.986 4.651 1.00 73.44 90 ILE A N 1
ATOM 722 C CA . ILE A 1 90 ? -12.745 -6.896 5.375 1.00 73.44 90 ILE A CA 1
ATOM 723 C C . ILE A 1 90 ? -12.575 -6.734 6.890 1.00 73.44 90 ILE A C 1
ATOM 725 O O . ILE A 1 90 ? -13.577 -6.663 7.596 1.00 73.44 90 ILE A O 1
ATOM 729 N N . GLN A 1 91 ? -11.339 -6.626 7.388 1.00 68.94 91 GLN A N 1
ATOM 730 C CA . GLN A 1 91 ? -11.072 -6.383 8.812 1.00 68.94 91 GLN A CA 1
ATOM 731 C C . GLN A 1 91 ? -11.683 -5.057 9.278 1.00 68.94 91 GLN A C 1
ATOM 733 O O . GLN A 1 91 ? -12.412 -5.030 10.268 1.00 68.94 91 GLN A O 1
ATOM 738 N N . TYR A 1 92 ? -11.465 -3.980 8.520 1.00 70.06 92 TYR A N 1
ATOM 739 C CA . TYR A 1 92 ? -12.048 -2.671 8.808 1.00 70.06 92 TYR A CA 1
ATOM 740 C C . TYR A 1 92 ? -13.581 -2.720 8.821 1.00 70.06 92 TYR A C 1
ATOM 742 O O . TYR A 1 92 ? -14.212 -2.216 9.747 1.00 70.06 92 TYR A O 1
ATOM 750 N N . THR A 1 93 ? -14.184 -3.393 7.838 1.00 71.56 93 THR A N 1
ATOM 751 C CA . THR A 1 93 ? -15.644 -3.543 7.742 1.00 71.56 93 THR A CA 1
ATOM 752 C C . THR A 1 93 ? -16.213 -4.344 8.916 1.00 71.56 93 THR A C 1
ATOM 754 O O . THR A 1 93 ? -17.226 -3.952 9.491 1.00 71.56 93 THR A O 1
ATOM 757 N N . ALA A 1 94 ? -15.556 -5.439 9.312 1.00 75.38 94 ALA A N 1
ATOM 758 C CA . ALA A 1 94 ? -15.969 -6.251 10.454 1.00 75.38 94 ALA A CA 1
ATOM 759 C C . ALA A 1 94 ? -15.952 -5.447 11.762 1.00 75.38 94 ALA A C 1
ATOM 761 O O . ALA A 1 94 ? -16.866 -5.572 12.575 1.00 75.38 94 ALA A O 1
ATOM 762 N N . ILE A 1 95 ? -14.954 -4.578 11.939 1.00 74.12 95 ILE A N 1
ATOM 763 C CA . ILE A 1 95 ? -14.833 -3.747 13.139 1.00 74.12 95 ILE A CA 1
ATOM 764 C C . ILE A 1 95 ? -15.918 -2.666 13.164 1.00 74.12 95 ILE A C 1
ATOM 766 O O . ILE A 1 95 ? -16.586 -2.509 14.184 1.00 74.12 95 ILE A O 1
ATOM 770 N N . VAL A 1 96 ? -16.189 -2.004 12.033 1.00 73.94 96 VAL A N 1
ATOM 771 C CA . VAL A 1 96 ? -17.309 -1.051 11.907 1.00 73.94 96 VAL A CA 1
ATOM 772 C C . VAL A 1 96 ? -18.648 -1.709 12.254 1.00 73.94 96 VAL A C 1
ATOM 774 O O . VAL A 1 96 ? -19.421 -1.147 13.032 1.00 73.94 96 VAL A O 1
ATOM 777 N N . ILE A 1 97 ? -18.916 -2.908 11.724 1.00 76.06 97 ILE A N 1
ATOM 778 C CA . ILE A 1 97 ? -20.141 -3.663 12.028 1.00 76.06 97 ILE A CA 1
ATOM 779 C C . ILE A 1 97 ? -20.224 -3.964 13.524 1.00 76.06 97 ILE A C 1
ATOM 781 O O . ILE A 1 97 ? -21.265 -3.724 14.131 1.00 76.06 97 ILE A O 1
ATOM 785 N N . LEU A 1 98 ? -19.130 -4.438 14.123 1.00 73.19 98 LEU A N 1
ATOM 786 C CA . LEU A 1 98 ? -19.086 -4.805 15.532 1.00 73.19 98 LEU A CA 1
ATOM 787 C C . LEU A 1 98 ? -19.391 -3.608 16.450 1.00 73.19 98 LEU A C 1
ATOM 789 O O . LEU A 1 98 ? -20.202 -3.726 17.373 1.00 73.19 98 LEU A O 1
ATOM 793 N N . ILE A 1 99 ? -18.823 -2.437 16.158 1.00 68.62 99 ILE A N 1
ATOM 794 C CA . ILE A 1 99 ? -19.086 -1.194 16.901 1.00 68.62 99 ILE A CA 1
ATOM 795 C C . ILE A 1 99 ? -20.540 -0.756 16.736 1.00 68.62 99 ILE A C 1
ATOM 797 O O . ILE A 1 99 ? -21.202 -0.417 17.718 1.00 68.62 99 ILE A O 1
ATOM 801 N N . PHE A 1 100 ? -21.060 -0.800 15.507 1.00 73.94 100 PHE A N 1
ATOM 802 C CA . PHE A 1 100 ? -22.451 -0.456 15.230 1.00 73.94 100 PHE A CA 1
ATOM 803 C C . PHE A 1 100 ? -23.414 -1.366 16.005 1.00 73.94 100 PHE A C 1
ATOM 805 O O . PHE A 1 100 ? -24.358 -0.884 16.633 1.00 73.94 100 PHE A O 1
ATOM 812 N N . THR A 1 101 ? -23.135 -2.674 16.054 1.00 70.44 101 THR A N 1
ATOM 813 C CA . THR A 1 101 ? -23.906 -3.614 16.876 1.00 70.44 101 THR A CA 1
ATOM 814 C C . THR A 1 101 ? -23.768 -3.345 18.373 1.00 70.44 101 THR A C 1
ATOM 816 O O . THR A 1 101 ? -24.776 -3.373 19.074 1.00 70.44 101 THR A O 1
ATOM 819 N N . ALA A 1 102 ? -22.574 -3.022 18.879 1.00 67.00 102 ALA A N 1
ATOM 820 C CA . ALA A 1 102 ? -22.379 -2.689 20.291 1.00 67.00 102 ALA A CA 1
ATOM 821 C C . ALA A 1 102 ? -23.181 -1.439 20.701 1.00 67.00 102 ALA A C 1
ATOM 823 O O . ALA A 1 102 ? -23.821 -1.421 21.755 1.00 67.00 102 ALA A O 1
ATOM 824 N N . PHE A 1 103 ? -23.220 -0.420 19.837 1.00 67.75 103 PHE A N 1
ATOM 825 C CA . PHE A 1 103 ? -24.011 0.790 20.055 1.00 67.75 103 PHE A CA 1
ATOM 826 C C . PHE A 1 103 ? -25.524 0.513 20.036 1.00 67.75 103 PHE A C 1
ATOM 828 O O . PHE A 1 103 ? -26.261 1.006 20.892 1.00 67.75 103 PHE A O 1
ATOM 835 N N . LEU A 1 104 ? -25.994 -0.332 19.112 1.00 73.44 104 LEU A N 1
ATOM 836 C CA . LEU A 1 104 ? -27.385 -0.799 19.063 1.00 73.44 104 LEU A CA 1
ATOM 837 C C . LEU A 1 104 ? -27.790 -1.542 20.343 1.00 73.44 104 LEU A C 1
ATOM 839 O O . LEU A 1 104 ? -28.851 -1.272 20.907 1.00 73.44 104 LEU A O 1
ATOM 843 N N . VAL A 1 105 ? -26.932 -2.442 20.830 1.00 69.31 105 VAL A N 1
ATOM 844 C CA . VAL A 1 105 ? -27.155 -3.188 22.077 1.00 69.31 105 VAL A CA 1
ATOM 845 C C . VAL A 1 105 ? -27.255 -2.229 23.264 1.00 69.31 105 VAL A C 1
ATOM 847 O O . VAL A 1 105 ? -28.203 -2.324 24.043 1.00 69.31 105 VAL A O 1
ATOM 850 N N . LEU A 1 106 ? -26.350 -1.252 23.377 1.00 65.44 106 LEU A N 1
ATOM 851 C CA . LEU A 1 106 ? -26.430 -0.213 24.409 1.00 65.44 106 LEU A CA 1
ATOM 852 C C . LEU A 1 106 ? -27.751 0.563 24.372 1.00 65.44 106 LEU A C 1
ATOM 854 O O . LEU A 1 106 ? -28.382 0.767 25.411 1.00 65.44 106 LEU A O 1
ATOM 858 N N . MET A 1 107 ? -28.169 1.000 23.182 1.00 64.81 107 MET A N 1
ATOM 859 C CA . MET A 1 107 ? -29.392 1.780 23.001 1.00 64.81 107 MET A CA 1
ATOM 860 C C . MET A 1 107 ? -30.635 0.978 23.405 1.00 64.81 107 MET A C 1
ATOM 862 O O . MET A 1 107 ? -31.538 1.520 24.048 1.00 64.81 107 MET A O 1
ATOM 866 N N . LEU A 1 108 ? -30.666 -0.318 23.078 1.00 69.81 108 LEU A N 1
ATOM 867 C CA . LEU A 1 108 ? -31.727 -1.225 23.508 1.00 69.81 108 LEU A CA 1
ATOM 868 C C . LEU A 1 108 ? -31.731 -1.373 25.030 1.00 69.81 108 LEU A C 1
ATOM 870 O O . LEU A 1 108 ? -32.778 -1.202 25.650 1.00 69.81 108 LEU A O 1
ATOM 874 N N . LEU A 1 109 ? -30.576 -1.610 25.652 1.00 64.19 109 LEU A N 1
ATOM 875 C CA . LEU A 1 109 ? -30.486 -1.800 27.099 1.00 64.19 109 LEU A CA 1
ATOM 876 C C . LEU A 1 109 ? -30.856 -0.555 27.905 1.00 64.19 109 LEU A C 1
ATOM 878 O O . LEU A 1 109 ? -31.481 -0.693 28.951 1.00 64.19 109 LEU A O 1
ATOM 882 N N . GLY A 1 110 ? -30.568 0.649 27.406 1.00 62.34 110 GLY A N 1
ATOM 883 C CA . GLY A 1 110 ? -31.001 1.899 28.041 1.00 62.34 110 GLY A CA 1
ATOM 884 C C . GLY A 1 110 ? -32.527 2.078 28.112 1.00 62.34 110 GLY A C 1
ATOM 885 O O . GLY A 1 110 ? -33.015 2.926 28.861 1.00 62.34 110 GLY A O 1
ATOM 886 N N . LYS A 1 111 ? -33.295 1.288 27.348 1.00 64.75 111 LYS A N 1
ATOM 887 C CA . LYS A 1 111 ? -34.765 1.277 27.372 1.00 64.75 111 LYS A CA 1
ATOM 888 C C . LYS A 1 111 ? -35.339 0.284 28.396 1.00 64.75 111 LYS A C 1
ATOM 890 O O . LYS A 1 111 ? -36.506 0.424 28.763 1.00 64.75 111 LYS A O 1
ATOM 895 N N . TYR A 1 112 ? -34.553 -0.684 28.871 1.00 66.19 112 TYR A N 1
ATOM 896 C CA . TYR A 1 112 ? -34.982 -1.708 29.829 1.00 66.19 112 TYR A CA 1
ATOM 897 C C . TYR A 1 112 ? -34.476 -1.397 31.250 1.00 66.19 112 TYR A C 1
ATOM 899 O O . TYR A 1 112 ? -33.404 -0.826 31.423 1.00 66.19 112 TYR A O 1
ATOM 907 N N . ASN A 1 113 ? -35.227 -1.795 32.286 1.00 64.25 113 ASN A N 1
ATOM 908 C CA . ASN A 1 113 ? -34.801 -1.688 33.693 1.00 64.25 113 ASN A CA 1
ATOM 909 C C . ASN A 1 113 ? -33.765 -2.780 34.012 1.00 64.25 113 ASN A C 1
ATOM 911 O O . ASN A 1 113 ? -34.067 -3.789 34.652 1.00 64.25 113 ASN A O 1
ATOM 915 N N . VAL A 1 114 ? -32.551 -2.616 33.493 1.00 69.00 114 VAL A N 1
ATOM 916 C CA . VAL A 1 114 ? -31.422 -3.517 33.744 1.00 69.00 114 VAL A CA 1
ATOM 917 C C . VAL A 1 114 ? -30.727 -3.134 35.047 1.00 69.00 114 VAL A C 1
ATOM 919 O O . VAL A 1 114 ? -30.649 -1.962 35.402 1.00 69.00 114 VAL A O 1
ATOM 922 N N . LYS A 1 115 ? -30.179 -4.124 35.765 1.00 76.19 115 LYS A N 1
ATOM 923 C CA . LYS A 1 115 ? -29.440 -3.865 37.010 1.00 76.19 115 LYS A CA 1
ATOM 924 C C . LYS A 1 115 ? -28.295 -2.864 36.747 1.00 76.19 115 LYS A C 1
ATOM 926 O O . LYS A 1 115 ? -27.584 -3.035 35.754 1.00 76.19 115 LYS A O 1
ATOM 931 N N . PRO A 1 116 ? -28.017 -1.911 37.657 1.00 72.12 116 PRO A N 1
ATOM 932 C CA . PRO A 1 116 ? -26.967 -0.900 37.475 1.00 72.12 116 PRO A CA 1
ATOM 933 C C . PRO A 1 116 ? -25.578 -1.471 37.150 1.00 72.12 116 PRO A C 1
ATOM 935 O O . PRO A 1 116 ? -24.820 -0.874 36.392 1.00 72.12 116 PRO A O 1
ATOM 938 N N . TRP A 1 117 ? -25.256 -2.652 37.687 1.00 74.62 117 TRP A N 1
ATOM 939 C CA . TRP A 1 117 ? -24.040 -3.411 37.367 1.00 74.62 117 TRP A CA 1
ATOM 940 C C . TRP A 1 117 ? -23.928 -3.753 35.869 1.00 74.62 117 TRP A C 1
ATOM 942 O O . TRP A 1 117 ? -22.860 -3.597 35.285 1.00 74.62 117 TRP A O 1
ATOM 952 N N . VAL A 1 118 ? -25.033 -4.165 35.236 1.00 73.88 118 VAL A N 1
ATOM 953 C CA . VAL A 1 118 ? -25.060 -4.566 33.819 1.00 73.88 118 VAL A CA 1
ATOM 954 C C . VAL A 1 118 ? -24.837 -3.354 32.922 1.00 73.88 118 VAL A C 1
ATOM 956 O O . VAL A 1 118 ? -24.086 -3.426 31.955 1.00 73.88 118 VAL A O 1
ATOM 959 N N . ILE A 1 119 ? -25.443 -2.221 33.277 1.00 71.50 119 ILE A N 1
ATOM 960 C CA . ILE A 1 119 ? -25.286 -0.961 32.544 1.00 71.50 119 ILE A CA 1
ATOM 961 C C . ILE A 1 119 ? -23.829 -0.485 32.599 1.00 71.50 119 ILE A C 1
ATOM 963 O O . ILE A 1 119 ? -23.291 -0.073 31.575 1.00 71.50 119 ILE A O 1
ATOM 967 N N . ARG A 1 120 ? -23.166 -0.593 33.760 1.00 72.94 120 ARG A N 1
ATOM 968 C CA . ARG A 1 120 ? -21.733 -0.274 33.886 1.00 72.94 120 ARG A CA 1
ATOM 969 C C . ARG A 1 120 ? -20.867 -1.205 33.043 1.00 72.94 120 ARG A C 1
ATOM 971 O O . ARG A 1 120 ? -20.043 -0.720 32.283 1.00 72.94 120 ARG A O 1
ATOM 978 N N . ALA A 1 121 ? -21.089 -2.518 33.129 1.00 73.62 121 ALA A N 1
ATOM 979 C CA . ALA A 1 121 ? -20.302 -3.495 32.378 1.00 73.62 121 ALA A CA 1
ATOM 980 C C . ALA A 1 121 ? -20.425 -3.293 30.859 1.00 73.62 121 ALA A C 1
ATOM 982 O O . ALA A 1 121 ? -19.428 -3.292 30.146 1.00 73.62 121 ALA A O 1
ATOM 983 N N . ILE A 1 122 ? -21.638 -3.077 30.350 1.00 71.69 122 ILE A N 1
ATOM 984 C CA . ILE A 1 122 ? -21.859 -2.923 28.906 1.00 71.69 122 ILE A CA 1
ATOM 985 C C . ILE A 1 122 ? -21.414 -1.541 28.427 1.00 71.69 122 ILE A C 1
ATOM 987 O O . ILE A 1 122 ? -20.855 -1.437 27.338 1.00 71.69 122 ILE A O 1
ATOM 991 N N . GLY A 1 123 ? -21.574 -0.500 29.250 1.00 73.25 123 GLY A N 1
ATOM 992 C CA . GLY A 1 123 ? -20.961 0.805 29.006 1.00 73.25 123 GLY A CA 1
ATOM 993 C C . GLY A 1 123 ? -19.444 0.690 28.849 1.00 73.25 123 GLY A C 1
ATOM 994 O O . GLY A 1 123 ? -18.904 1.154 27.850 1.00 73.25 123 GLY A O 1
ATOM 995 N N . PHE A 1 124 ? -18.778 -0.011 29.769 1.00 75.31 124 PHE A N 1
ATOM 996 C CA . PHE A 1 124 ? -17.341 -0.280 29.712 1.00 75.31 124 PHE A CA 1
ATOM 997 C C . PHE A 1 124 ? -16.926 -1.002 28.420 1.00 75.31 124 PHE A C 1
ATOM 999 O O . PHE A 1 124 ? -16.044 -0.529 27.704 1.00 75.31 124 PHE A O 1
ATOM 1006 N N . PHE A 1 125 ? -17.602 -2.099 28.059 1.00 73.94 125 PHE A N 1
ATOM 1007 C CA . PHE A 1 125 ? -17.300 -2.818 26.815 1.00 73.94 125 PHE A CA 1
ATOM 1008 C C . PHE A 1 125 ? -17.505 -1.952 25.572 1.00 73.94 125 PHE A C 1
ATOM 1010 O O . PHE A 1 125 ? -16.673 -1.960 24.668 1.00 73.94 125 PHE A O 1
ATOM 1017 N N . ALA A 1 126 ? -18.583 -1.175 25.522 1.00 74.00 126 ALA A N 1
ATOM 1018 C CA . ALA A 1 126 ? -18.832 -0.286 24.399 1.00 74.00 126 ALA A CA 1
ATOM 1019 C C . ALA A 1 126 ? -17.781 0.824 24.275 1.00 74.00 126 ALA A C 1
ATOM 1021 O O . ALA A 1 126 ? -17.407 1.174 23.158 1.00 74.00 126 ALA A O 1
ATOM 1022 N N . PHE A 1 127 ? -17.268 1.342 25.394 1.00 75.06 127 PHE A N 1
ATOM 1023 C CA . PHE A 1 127 ? -16.156 2.289 25.379 1.00 75.06 127 PHE A CA 1
ATOM 1024 C C . PHE A 1 127 ? -14.856 1.656 24.881 1.00 75.06 127 PHE A C 1
ATOM 1026 O O . PHE A 1 127 ? -14.182 2.265 24.055 1.00 75.06 127 PHE A O 1
ATOM 1033 N N . ILE A 1 128 ? -14.526 0.430 25.304 1.00 79.50 128 ILE A N 1
ATOM 1034 C CA . ILE A 1 128 ? -13.374 -0.309 24.759 1.00 79.50 128 ILE A CA 1
ATOM 1035 C C . ILE A 1 128 ? -13.499 -0.451 23.240 1.00 79.50 128 ILE A C 1
ATOM 1037 O O . ILE A 1 128 ? -12.550 -0.155 22.518 1.00 79.50 128 ILE A O 1
ATOM 1041 N N . PHE A 1 129 ? -14.675 -0.834 22.737 1.00 75.25 129 PHE A N 1
ATOM 1042 C CA . PHE A 1 129 ? -14.899 -0.945 21.294 1.00 75.25 129 PHE A CA 1
ATOM 1043 C C . PHE A 1 129 ? -14.821 0.403 20.569 1.00 75.25 129 PHE A C 1
ATOM 1045 O O . PHE A 1 129 ? -14.273 0.478 19.470 1.00 75.25 129 PHE A O 1
ATOM 1052 N N . ALA A 1 130 ? -15.318 1.481 21.179 1.00 73.94 130 ALA A N 1
ATOM 1053 C CA . ALA A 1 130 ? -15.180 2.828 20.632 1.00 73.94 130 ALA A CA 1
ATOM 1054 C C . ALA A 1 130 ? -13.711 3.283 20.574 1.00 73.94 130 ALA A C 1
ATOM 1056 O O . ALA A 1 130 ? -13.322 3.997 19.656 1.00 73.94 130 ALA A O 1
ATOM 1057 N N . PHE A 1 131 ? -12.873 2.857 21.515 1.00 79.56 131 PHE A N 1
ATOM 1058 C CA . PHE A 1 131 ? -11.443 3.150 21.492 1.00 79.56 131 PHE A CA 1
ATOM 1059 C C . PHE A 1 131 ? -10.666 2.325 20.486 1.00 79.56 131 PHE A C 1
ATOM 1061 O O . PHE A 1 131 ? -9.847 2.888 19.759 1.00 79.56 131 PHE A O 1
ATOM 1068 N N . GLU A 1 132 ? -10.977 1.037 20.379 1.00 76.81 132 GLU A N 1
ATOM 1069 C CA . GLU A 1 132 ? -10.454 0.176 19.320 1.00 76.81 132 GLU A CA 1
ATOM 1070 C C . GLU A 1 132 ? -10.714 0.802 17.941 1.00 76.81 132 GLU A C 1
ATOM 1072 O O . GLU A 1 132 ? -9.822 0.855 17.099 1.00 76.81 132 GLU A O 1
ATOM 1077 N N . PHE A 1 133 ? -11.897 1.394 17.738 1.00 76.12 133 PHE A N 1
ATOM 1078 C CA . PHE A 1 133 ? -12.226 2.136 16.520 1.00 76.12 133 PHE A CA 1
ATOM 1079 C C . PHE A 1 133 ? -11.298 3.321 16.248 1.00 76.12 133 PHE A C 1
ATOM 1081 O O . PHE A 1 133 ? -10.817 3.485 15.128 1.00 76.12 133 PHE A O 1
ATOM 1088 N N . VAL A 1 134 ? -11.058 4.164 17.257 1.00 80.69 134 VAL A N 1
ATOM 1089 C CA . VAL A 1 134 ? -10.216 5.361 17.118 1.00 80.69 134 VAL A CA 1
ATOM 1090 C C . VAL A 1 134 ? -8.775 4.965 16.810 1.00 80.69 134 VAL A C 1
ATOM 1092 O O . VAL A 1 134 ? -8.168 5.538 15.906 1.00 80.69 134 VAL A O 1
ATOM 1095 N N . VAL A 1 135 ? -8.243 3.955 17.507 1.00 78.44 135 VAL A N 1
ATOM 1096 C CA . VAL A 1 135 ? -6.898 3.417 17.251 1.00 78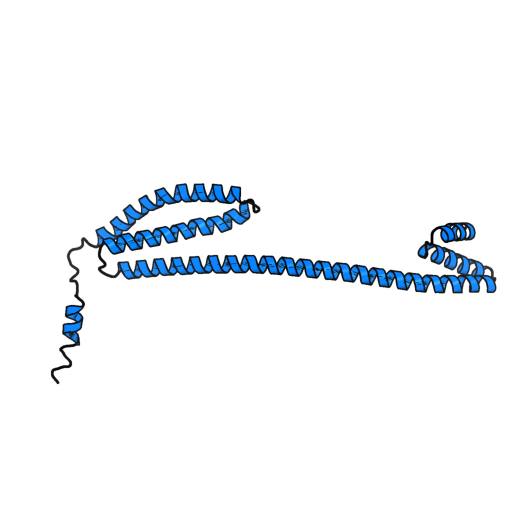.44 135 VAL A CA 1
ATOM 1097 C C . VAL A 1 135 ? -6.801 2.849 15.840 1.00 78.44 135 VAL A C 1
ATOM 1099 O O . VAL A 1 135 ? -5.802 3.056 15.155 1.00 78.44 135 VAL A O 1
ATOM 1102 N N . LEU A 1 136 ? -7.852 2.184 15.376 1.00 75.19 136 LEU A N 1
ATOM 1103 C CA . LEU A 1 136 ? -7.896 1.581 14.058 1.00 75.19 136 LEU A CA 1
ATOM 1104 C C . LEU A 1 136 ? -8.030 2.606 12.915 1.00 75.19 136 LEU A C 1
ATOM 1106 O O . LEU A 1 136 ? -7.363 2.457 11.890 1.00 75.19 136 LEU A O 1
ATOM 1110 N N . ILE A 1 137 ? -8.837 3.662 13.077 1.00 75.19 137 ILE A N 1
ATOM 1111 C CA . ILE A 1 137 ? -8.867 4.788 12.126 1.00 75.19 137 ILE A CA 1
ATOM 1112 C C . ILE A 1 137 ? -7.491 5.442 12.075 1.00 75.19 137 ILE A C 1
ATOM 1114 O O . ILE A 1 137 ? -6.962 5.695 10.990 1.00 75.19 137 ILE A O 1
ATOM 1118 N N . ALA A 1 138 ? -6.910 5.707 13.248 1.00 78.88 138 ALA A N 1
ATOM 1119 C CA . ALA A 1 138 ? -5.584 6.287 13.336 1.00 78.88 138 ALA A CA 1
ATOM 1120 C C . ALA A 1 138 ? -4.560 5.403 12.619 1.00 78.88 138 ALA A C 1
ATOM 1122 O O . ALA A 1 138 ? -3.744 5.934 11.881 1.00 78.88 138 ALA A O 1
ATOM 1123 N N . ASP A 1 139 ? -4.642 4.075 12.733 1.00 74.06 139 ASP A N 1
ATOM 1124 C CA . ASP A 1 139 ? -3.750 3.152 12.025 1.00 74.06 139 ASP A CA 1
ATOM 1125 C C . ASP A 1 139 ? -3.788 3.334 10.501 1.00 74.06 139 ASP A C 1
ATOM 1127 O O . ASP A 1 139 ? -2.743 3.421 9.857 1.00 74.06 139 ASP A O 1
ATOM 1131 N N . GLY A 1 140 ? -4.983 3.481 9.918 1.00 69.50 140 GLY A N 1
ATOM 1132 C CA . GLY A 1 140 ? -5.135 3.751 8.485 1.00 69.50 140 GLY A CA 1
ATOM 1133 C C . GLY A 1 140 ? -4.465 5.062 8.048 1.00 69.50 140 GLY A C 1
ATOM 1134 O O . GLY A 1 140 ? -3.765 5.096 7.035 1.00 69.50 140 GLY A O 1
ATOM 1135 N N . ILE A 1 141 ? -4.626 6.125 8.844 1.00 69.19 141 ILE A N 1
ATOM 1136 C CA . ILE A 1 141 ? -4.020 7.444 8.590 1.00 69.19 141 ILE A CA 1
ATOM 1137 C C . ILE A 1 141 ? -2.496 7.385 8.774 1.00 69.19 141 ILE A C 1
ATOM 1139 O O . ILE A 1 141 ? -1.734 7.895 7.950 1.00 69.19 141 ILE A O 1
ATOM 1143 N N . ILE A 1 142 ? -2.038 6.727 9.839 1.00 67.75 142 ILE A N 1
ATOM 1144 C CA . ILE A 1 142 ? -0.624 6.604 10.192 1.00 67.75 142 ILE A CA 1
ATOM 1145 C C . ILE A 1 142 ? 0.115 5.782 9.136 1.00 67.75 142 ILE A C 1
ATOM 1147 O O . ILE A 1 142 ? 1.236 6.143 8.780 1.00 67.75 142 ILE A O 1
ATOM 1151 N N . HIS A 1 143 ? -0.497 4.731 8.583 1.00 65.62 143 HIS A N 1
ATOM 1152 C CA . HIS A 1 143 ? 0.118 3.916 7.536 1.00 65.62 143 HIS A CA 1
ATOM 1153 C C . HIS A 1 143 ? 0.446 4.731 6.273 1.00 65.62 143 HIS A C 1
ATOM 1155 O O . HIS A 1 143 ? 1.481 4.510 5.647 1.00 65.62 143 HIS A O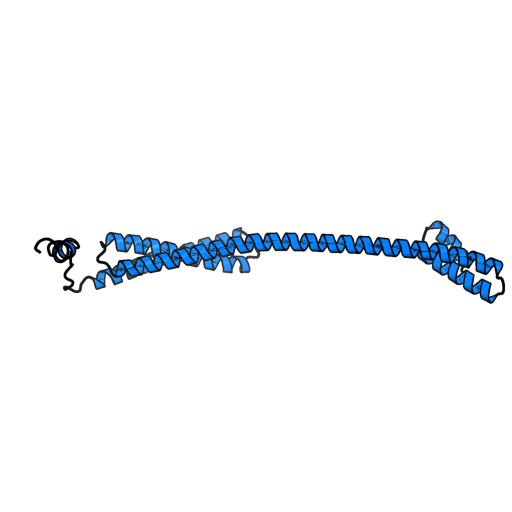 1
ATOM 1161 N N . HIS A 1 144 ? -0.392 5.716 5.928 1.00 62.62 144 HIS A N 1
ATOM 1162 C CA . HIS A 1 144 ? -0.128 6.634 4.813 1.00 62.62 144 HIS A CA 1
ATOM 1163 C C . HIS A 1 144 ? 0.947 7.677 5.154 1.00 62.6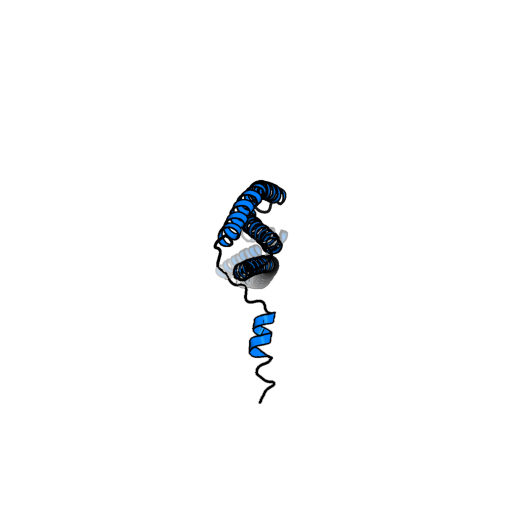2 144 HIS A C 1
ATOM 1165 O O . HIS A 1 144 ? 1.718 8.065 4.281 1.00 62.62 144 HIS A O 1
ATOM 1171 N N . ALA A 1 145 ? 1.046 8.098 6.418 1.00 63.53 145 ALA A N 1
ATOM 1172 C CA . ALA A 1 145 ? 2.033 9.084 6.858 1.00 63.53 145 ALA A CA 1
ATOM 1173 C C . ALA A 1 145 ? 3.443 8.495 7.082 1.00 63.53 145 ALA A C 1
ATOM 1175 O O . ALA A 1 145 ? 4.450 9.165 6.853 1.00 63.53 145 ALA A O 1
ATOM 1176 N N . THR A 1 146 ? 3.546 7.239 7.527 1.00 64.44 146 THR A N 1
ATOM 1177 C CA . THR A 1 146 ? 4.811 6.641 8.006 1.00 64.44 146 THR A CA 1
ATOM 1178 C C . THR A 1 146 ? 5.609 5.876 6.949 1.00 64.44 146 THR A C 1
ATOM 1180 O O . THR A 1 146 ? 6.645 5.305 7.282 1.00 64.44 146 THR A O 1
ATOM 1183 N N . HIS A 1 147 ? 5.179 5.881 5.680 1.00 65.81 147 HIS A N 1
ATOM 1184 C CA . HIS A 1 147 ? 5.896 5.256 4.552 1.00 65.81 147 HIS A CA 1
ATOM 1185 C C . HIS A 1 147 ? 6.269 3.771 4.769 1.00 65.81 147 HIS A C 1
ATOM 1187 O O . HIS A 1 147 ? 7.164 3.245 4.114 1.00 65.81 147 HIS A O 1
ATOM 1193 N N . GLY A 1 148 ? 5.570 3.077 5.675 1.00 60.41 148 GLY A N 1
ATOM 1194 C CA . GLY A 1 148 ? 5.769 1.652 5.945 1.00 60.41 148 GLY A CA 1
ATOM 1195 C C . GLY A 1 148 ? 6.799 1.308 7.024 1.00 60.41 148 GLY A C 1
ATOM 1196 O O . GLY A 1 148 ? 7.068 0.125 7.211 1.00 60.41 148 GLY A O 1
ATOM 1197 N N . GLU A 1 149 ? 7.354 2.275 7.764 1.00 73.19 149 GLU A N 1
ATOM 1198 C CA . GLU A 1 149 ? 8.285 1.981 8.863 1.00 73.19 149 GLU A CA 1
ATOM 1199 C C . GLU A 1 149 ? 7.552 1.487 10.136 1.00 73.19 149 GLU A C 1
ATOM 1201 O O . GLU A 1 149 ? 6.870 2.275 10.804 1.00 73.19 149 GLU A O 1
ATOM 1206 N N . PRO A 1 150 ? 7.705 0.206 10.540 1.00 73.88 150 PRO A N 1
ATOM 1207 C CA . PRO A 1 150 ? 6.864 -0.401 11.584 1.00 73.88 150 PRO A CA 1
ATOM 1208 C C . PRO A 1 150 ? 7.030 0.221 12.979 1.00 73.88 150 PRO A C 1
ATOM 1210 O O . PRO A 1 150 ? 6.077 0.324 13.750 1.00 73.88 150 PRO A O 1
ATOM 1213 N N . TRP A 1 151 ? 8.241 0.666 13.308 1.00 76.75 151 TRP A N 1
ATOM 1214 C CA . TRP A 1 151 ? 8.589 1.223 14.616 1.00 76.75 151 TRP A CA 1
ATOM 1215 C C . TRP A 1 151 ? 7.961 2.606 14.853 1.00 76.75 151 TRP A C 1
ATOM 1217 O O . TRP A 1 151 ? 7.462 2.877 15.946 1.00 76.75 151 TRP A O 1
ATOM 1227 N N . LYS A 1 152 ? 7.886 3.450 13.814 1.00 76.31 152 LYS A N 1
ATOM 1228 C CA . LYS A 1 152 ? 7.202 4.753 13.873 1.00 76.31 152 LYS A CA 1
ATOM 1229 C C . LYS A 1 152 ? 5.697 4.583 14.095 1.00 76.31 152 LYS A C 1
ATOM 1231 O O . LYS A 1 152 ? 5.125 5.294 14.919 1.00 76.31 152 LYS A O 1
ATOM 1236 N N . MET A 1 153 ? 5.071 3.600 13.435 1.00 75.50 153 MET A N 1
ATOM 1237 C CA . MET A 1 153 ? 3.662 3.260 13.682 1.00 75.50 153 MET A CA 1
ATOM 1238 C C . MET A 1 153 ? 3.408 2.870 15.140 1.00 75.50 153 MET A C 1
ATOM 1240 O O . MET A 1 153 ? 2.444 3.340 15.744 1.00 75.50 153 MET A O 1
ATOM 1244 N N . MET A 1 154 ? 4.270 2.026 15.717 1.00 78.94 154 MET A N 1
ATOM 1245 C CA . MET A 1 154 ? 4.113 1.578 17.102 1.00 78.94 154 MET A CA 1
ATOM 1246 C C . MET A 1 154 ? 4.177 2.732 18.100 1.00 78.94 154 MET A C 1
ATOM 1248 O O . MET A 1 154 ? 3.318 2.818 18.973 1.00 78.94 154 MET A O 1
ATOM 1252 N N . ILE A 1 155 ? 5.151 3.633 17.964 1.00 85.44 155 ILE A N 1
ATOM 1253 C CA . ILE A 1 155 ? 5.311 4.761 18.893 1.00 85.44 155 ILE A CA 1
ATOM 1254 C C . ILE A 1 155 ? 4.069 5.659 18.869 1.00 85.44 155 ILE A C 1
ATOM 1256 O O . ILE A 1 155 ? 3.541 6.002 19.926 1.00 85.44 155 ILE A O 1
ATOM 1260 N N . ILE A 1 156 ? 3.549 5.984 17.682 1.00 83.62 156 ILE A N 1
ATOM 1261 C CA . ILE A 1 156 ? 2.353 6.828 17.557 1.00 83.62 156 ILE A CA 1
ATOM 1262 C C . ILE A 1 156 ? 1.131 6.137 18.176 1.00 83.62 156 ILE A C 1
ATOM 1264 O O . ILE A 1 156 ? 0.366 6.778 18.895 1.00 83.62 156 ILE A O 1
ATOM 1268 N N . LYS A 1 157 ? 0.969 4.824 17.965 1.00 82.25 157 LYS A N 1
ATOM 1269 C CA . LYS A 1 157 ? -0.108 4.042 18.595 1.00 82.25 157 LYS A CA 1
ATOM 1270 C C . LYS A 1 157 ? -0.011 4.038 20.119 1.00 82.25 157 LYS A C 1
ATOM 1272 O O . LYS A 1 157 ? -1.025 4.212 20.785 1.00 82.25 157 LYS A O 1
ATOM 1277 N N . ILE A 1 158 ? 1.188 3.875 20.676 1.00 86.50 158 ILE A N 1
ATOM 1278 C CA . ILE A 1 158 ? 1.406 3.893 22.130 1.00 86.50 158 ILE A CA 1
ATOM 1279 C C . ILE A 1 158 ? 1.036 5.262 22.711 1.00 86.50 158 ILE A C 1
ATOM 1281 O O . ILE A 1 158 ? 0.326 5.328 23.713 1.00 86.50 158 ILE A O 1
ATOM 1285 N N . VAL A 1 159 ? 1.453 6.350 22.058 1.00 89.44 159 VAL A N 1
ATOM 1286 C CA . VAL A 1 159 ? 1.085 7.717 22.462 1.00 89.44 159 VAL A CA 1
ATOM 1287 C C . VAL A 1 159 ? -0.431 7.919 22.393 1.00 89.44 159 VAL A C 1
ATOM 1289 O O . VAL A 1 159 ? -1.025 8.439 23.336 1.00 89.44 159 VAL A O 1
ATOM 1292 N N . LEU A 1 160 ? -1.074 7.458 21.318 1.00 86.25 160 LEU A N 1
ATOM 1293 C CA . LEU A 1 160 ? -2.523 7.546 21.146 1.00 86.25 160 LEU A CA 1
ATOM 1294 C C . LEU A 1 160 ? -3.275 6.804 22.260 1.00 86.25 160 LEU A C 1
ATOM 1296 O O . LEU A 1 160 ? -4.184 7.373 22.862 1.00 86.25 160 LEU A O 1
ATOM 1300 N N . ILE A 1 161 ? -2.873 5.569 22.576 1.00 85.38 161 ILE A N 1
ATOM 1301 C CA . ILE A 1 161 ? -3.454 4.775 23.672 1.00 85.38 161 ILE A CA 1
ATOM 1302 C C . ILE A 1 161 ? -3.233 5.471 25.021 1.00 85.38 161 ILE A C 1
ATOM 1304 O O . ILE A 1 161 ? -4.149 5.525 25.843 1.00 85.38 161 ILE A O 1
ATOM 1308 N N . GLY A 1 162 ? -2.051 6.058 25.231 1.00 88.44 162 GLY A N 1
ATOM 1309 C CA . GLY A 1 162 ? -1.730 6.831 26.431 1.00 88.44 162 GLY A CA 1
ATOM 1310 C C . GLY A 1 162 ? -2.653 8.034 26.653 1.00 88.44 162 GLY A C 1
ATOM 1311 O O . GLY A 1 162 ? -2.945 8.364 27.798 1.00 88.44 162 GLY A O 1
ATOM 1312 N N . ILE A 1 163 ? -3.163 8.652 25.582 1.00 86.25 163 ILE A N 1
ATOM 1313 C CA . ILE A 1 163 ? -4.147 9.748 25.644 1.00 86.25 163 ILE A CA 1
ATOM 1314 C C . ILE A 1 163 ? -5.579 9.210 25.792 1.00 86.25 163 ILE A C 1
ATOM 1316 O O . ILE A 1 163 ? -6.403 9.795 26.497 1.00 86.25 163 ILE A O 1
ATOM 1320 N N . LEU A 1 164 ? -5.890 8.086 25.147 1.00 84.44 164 LEU A N 1
ATOM 1321 C CA . LEU A 1 164 ? -7.217 7.471 25.177 1.00 84.44 164 LEU A CA 1
ATOM 1322 C C . LEU A 1 164 ? -7.592 6.912 26.559 1.00 84.44 164 LEU A C 1
ATOM 1324 O O . LEU A 1 164 ? -8.738 7.040 26.983 1.00 84.44 164 LEU A O 1
ATOM 1328 N N . LEU A 1 165 ? -6.637 6.309 27.272 1.00 82.50 165 LEU A N 1
ATOM 1329 C CA . LEU A 1 165 ? -6.850 5.723 28.601 1.00 82.50 165 LEU A CA 1
ATOM 1330 C C . LEU A 1 165 ? -7.393 6.706 29.657 1.00 82.50 165 LEU A C 1
ATOM 1332 O O . LEU A 1 165 ? -8.396 6.384 30.296 1.00 82.50 165 LEU A O 1
ATOM 1336 N N . PRO A 1 166 ? -6.806 7.897 29.877 1.00 83.75 166 PRO A N 1
ATOM 1337 C CA . PRO A 1 166 ? -7.370 8.864 30.821 1.00 83.75 166 PRO A CA 1
ATOM 1338 C C . PRO A 1 166 ? -8.727 9.404 30.347 1.00 83.75 166 PRO A C 1
ATOM 1340 O O . PRO A 1 166 ? -9.616 9.661 31.162 1.00 83.75 166 PRO A O 1
ATOM 1343 N N . LEU A 1 167 ? -8.922 9.516 29.030 1.00 78.44 167 LEU A N 1
ATOM 1344 C CA . LEU A 1 167 ? -10.180 9.953 28.432 1.00 78.44 167 LEU A CA 1
ATOM 1345 C C . LEU A 1 167 ? -11.307 8.931 28.672 1.00 78.44 167 LEU A C 1
ATOM 1347 O O . LEU A 1 167 ? -12.429 9.338 28.972 1.00 78.44 167 LEU A O 1
ATOM 1351 N N . HIS A 1 168 ? -11.013 7.624 28.651 1.00 78.38 168 HIS A N 1
ATOM 1352 C CA . HIS A 1 168 ? -11.954 6.567 29.050 1.00 78.38 168 HIS A CA 1
ATOM 1353 C C . HIS A 1 168 ? -12.565 6.835 30.422 1.00 78.38 168 HIS A C 1
ATOM 1355 O O . HIS A 1 168 ? -13.786 6.889 30.567 1.00 78.38 168 HIS A O 1
ATOM 1361 N N . HIS A 1 169 ? -11.703 7.026 31.421 1.00 77.38 169 HIS A N 1
ATOM 1362 C CA . HIS A 1 169 ? -12.137 7.128 32.805 1.00 77.38 169 HIS A CA 1
ATOM 1363 C C . HIS A 1 169 ? -12.993 8.380 33.040 1.00 77.38 169 HIS A C 1
ATOM 1365 O O . HIS A 1 169 ? -13.981 8.340 33.776 1.00 77.38 169 HIS A O 1
ATOM 1371 N N . PHE A 1 170 ? -12.663 9.477 32.349 1.00 78.50 170 PHE A N 1
ATOM 1372 C CA . PHE A 1 170 ? -13.444 10.707 32.405 1.00 78.50 170 PHE A CA 1
ATOM 1373 C C . PHE A 1 170 ? -14.859 10.523 31.837 1.00 78.50 170 PHE A C 1
ATOM 1375 O O . PHE A 1 170 ? -15.838 10.922 32.473 1.00 78.50 170 PHE A O 1
ATOM 1382 N N . ILE A 1 171 ? -14.995 9.893 30.663 1.00 69.44 171 ILE A N 1
ATOM 1383 C CA . ILE A 1 171 ? -16.304 9.734 30.015 1.00 69.44 171 ILE A CA 1
ATOM 1384 C C . ILE A 1 171 ? -17.157 8.675 30.721 1.00 69.44 171 ILE A C 1
ATOM 1386 O O . ILE A 1 171 ? -18.361 8.888 30.874 1.00 69.44 171 ILE A O 1
ATOM 1390 N N . GLU A 1 172 ? -16.568 7.582 31.215 1.00 70.38 172 GLU A N 1
ATOM 1391 C CA . GLU A 1 172 ? -17.287 6.576 32.007 1.00 70.38 172 GLU A CA 1
ATOM 1392 C C . GLU A 1 172 ? -17.990 7.225 33.211 1.00 70.38 172 GLU A C 1
ATOM 1394 O O . GLU A 1 172 ? -19.191 7.025 33.422 1.00 70.38 172 GLU A O 1
ATOM 1399 N N . GLY A 1 173 ? -17.279 8.086 33.949 1.00 69.94 173 GLY A N 1
ATOM 1400 C CA . GLY A 1 173 ? -17.837 8.806 35.094 1.00 69.94 173 GLY A CA 1
ATOM 1401 C C . GLY A 1 173 ? -19.043 9.678 34.727 1.00 69.94 173 GLY A C 1
ATOM 1402 O O . GLY A 1 173 ? -20.040 9.712 35.455 1.00 69.94 173 GLY A O 1
ATOM 1403 N N . VAL A 1 174 ? -18.997 10.343 33.570 1.00 69.69 174 VAL A N 1
ATOM 1404 C CA . VAL A 1 174 ? -20.094 11.189 33.073 1.00 69.69 174 VAL A CA 1
ATOM 1405 C C . VAL A 1 174 ? -21.266 10.346 32.563 1.00 69.69 174 VAL A C 1
ATOM 1407 O O . VAL A 1 174 ? -22.417 10.629 32.904 1.00 69.69 174 VAL A O 1
ATOM 1410 N N . ALA A 1 175 ? -20.998 9.292 31.792 1.00 64.62 175 ALA A N 1
ATOM 1411 C CA . ALA A 1 175 ? -22.014 8.427 31.198 1.00 64.62 175 ALA A CA 1
ATOM 1412 C C . ALA A 1 175 ? -22.805 7.662 32.268 1.00 64.62 175 ALA A C 1
ATOM 1414 O O . ALA A 1 175 ? -24.039 7.657 32.253 1.00 64.62 175 ALA A O 1
ATOM 1415 N N . VAL A 1 176 ? -22.110 7.085 33.254 1.00 65.75 176 VAL A N 1
ATOM 1416 C CA . VAL A 1 176 ? -22.742 6.382 34.378 1.00 65.75 176 VAL A CA 1
ATOM 1417 C C . VAL A 1 176 ? -23.593 7.349 35.199 1.00 65.75 176 VAL A C 1
ATOM 1419 O O . VAL A 1 176 ? -24.740 7.036 35.528 1.00 65.75 176 VAL A O 1
ATOM 1422 N N . LYS A 1 177 ? -23.091 8.560 35.475 1.00 67.81 177 LYS A N 1
ATOM 1423 C CA . LYS A 1 177 ? -23.862 9.595 36.177 1.00 67.81 177 LYS A CA 1
ATOM 1424 C C . LYS A 1 177 ? -25.106 10.001 35.385 1.00 67.81 177 LYS A C 1
ATOM 1426 O O . LYS A 1 177 ? -26.179 10.107 35.976 1.00 67.81 177 LYS A O 1
ATOM 1431 N N . TYR A 1 178 ? -25.011 10.173 34.069 1.00 66.38 178 TYR A N 1
ATOM 1432 C CA . TYR A 1 178 ? -26.146 10.554 33.224 1.00 66.38 178 TYR A CA 1
ATOM 1433 C C . TYR A 1 178 ? -27.263 9.496 33.222 1.00 66.38 178 TYR A C 1
ATOM 1435 O O . TYR A 1 178 ? -28.438 9.838 33.377 1.00 66.38 178 TYR A O 1
ATOM 1443 N N . VAL A 1 179 ? -26.908 8.209 33.127 1.00 64.38 179 VAL A N 1
ATOM 1444 C CA . VAL A 1 179 ? -27.889 7.110 33.141 1.00 64.38 179 VAL A CA 1
ATOM 1445 C C . VAL A 1 179 ? -28.521 6.934 34.527 1.00 64.38 179 VAL A C 1
ATOM 1447 O O . VAL A 1 179 ? -29.741 6.820 34.629 1.00 64.38 179 VAL A O 1
ATOM 1450 N N . LEU A 1 180 ? -27.735 7.015 35.607 1.00 61.75 180 LEU A N 1
ATOM 1451 C CA . LEU A 1 180 ? -28.248 6.878 36.978 1.00 61.75 180 LEU A CA 1
ATOM 1452 C C . LEU A 1 180 ? -29.100 8.074 37.432 1.00 61.75 180 LEU A C 1
ATOM 1454 O O . LEU A 1 180 ? -30.038 7.910 38.211 1.00 61.75 180 LEU A O 1
ATOM 1458 N N . THR A 1 181 ? -28.821 9.285 36.942 1.00 56.75 181 THR A N 1
ATOM 1459 C CA . THR A 1 181 ? -29.618 10.475 37.301 1.00 56.75 181 THR A CA 1
ATOM 1460 C C . THR A 1 181 ? -31.006 10.444 36.644 1.00 56.75 181 THR A C 1
ATOM 1462 O O . THR A 1 181 ? -31.952 11.019 37.181 1.00 56.75 181 THR A O 1
ATOM 1465 N N . ARG A 1 182 ? -31.175 9.707 35.534 1.00 53.03 182 ARG A N 1
ATOM 1466 C CA . ARG A 1 182 ? -32.483 9.468 34.901 1.00 53.03 182 ARG A CA 1
ATOM 1467 C C . ARG A 1 182 ? -33.389 8.503 35.679 1.00 53.03 182 ARG A C 1
ATOM 1469 O O . ARG A 1 182 ? -34.603 8.596 35.511 1.00 53.03 182 ARG A O 1
ATOM 1476 N N . GLU A 1 183 ? -32.849 7.633 36.537 1.00 48.41 183 GLU A N 1
ATOM 1477 C CA . GLU A 1 183 ? -33.660 6.728 37.374 1.00 48.41 183 GLU A CA 1
ATOM 1478 C C . GLU A 1 183 ? -34.288 7.415 38.597 1.00 48.41 183 GLU A C 1
ATOM 1480 O O . GLU A 1 183 ? -35.312 6.956 39.099 1.00 48.41 183 GLU A O 1
ATOM 1485 N N . LYS A 1 184 ? -33.763 8.560 39.057 1.00 42.25 184 LYS A N 1
ATOM 1486 C CA . LYS A 1 184 ? -34.322 9.298 40.209 1.00 42.25 184 LYS A CA 1
ATOM 1487 C C . LYS A 1 184 ? -35.544 10.169 39.865 1.00 42.25 184 LYS A C 1
ATOM 1489 O O . LYS A 1 184 ? -35.702 11.259 40.409 1.00 42.25 184 LYS A O 1
ATOM 1494 N N . LYS A 1 185 ? -36.438 9.702 38.987 1.00 40.53 185 LYS A N 1
ATOM 1495 C CA . LYS A 1 185 ? -37.821 10.206 38.914 1.00 40.53 185 LYS A CA 1
ATOM 1496 C C . LYS A 1 185 ? -38.751 9.138 39.507 1.00 40.53 185 LYS A C 1
ATOM 1498 O O . LYS A 1 185 ? -38.927 8.095 38.876 1.00 40.53 185 LYS A O 1
ATOM 1503 N N . PRO A 1 186 ? -39.331 9.355 40.705 1.00 41.59 186 PRO A N 1
ATOM 1504 C CA . PRO A 1 186 ? -40.201 8.374 41.341 1.00 41.59 186 PRO A CA 1
ATOM 1505 C C . PRO A 1 186 ? -41.494 8.276 40.527 1.00 41.59 186 PRO A C 1
ATOM 1507 O O . PRO A 1 186 ? -42.244 9.243 40.439 1.00 41.59 186 PRO A O 1
ATOM 1510 N N . GLY A 1 187 ? -41.743 7.135 39.879 1.00 46.53 187 GLY A N 1
ATOM 1511 C CA . GLY A 1 187 ? -43.003 6.951 39.148 1.00 46.53 187 GLY A CA 1
ATOM 1512 C C . GLY A 1 187 ? -43.071 5.870 38.072 1.00 46.53 187 GLY A C 1
ATOM 1513 O O . GLY A 1 187 ? -44.116 5.740 37.441 1.00 46.53 187 GLY A O 1
ATOM 1514 N N . ARG A 1 188 ? -42.029 5.065 37.825 1.00 42.97 188 ARG A N 1
ATOM 1515 C CA . ARG A 1 188 ? -42.149 3.933 36.888 1.00 42.97 188 ARG A CA 1
ATOM 1516 C C . ARG A 1 188 ? -42.540 2.657 37.624 1.00 42.97 188 ARG A C 1
ATOM 1518 O O . ARG A 1 188 ? -41.689 1.967 38.175 1.00 42.97 188 ARG A O 1
ATOM 1525 N N . LYS A 1 189 ? -43.840 2.340 37.605 1.00 42.41 189 LYS A N 1
ATOM 1526 C CA . LYS A 1 189 ? -44.343 1.006 37.958 1.00 42.41 189 LYS A CA 1
ATOM 1527 C C . LYS A 1 189 ? -43.672 -0.025 37.049 1.00 42.41 189 LYS A C 1
ATOM 1529 O O . LYS A 1 189 ? -43.809 0.028 35.828 1.00 42.41 189 LYS A O 1
ATOM 1534 N N . VAL A 1 190 ? -42.915 -0.928 37.660 1.00 45.88 190 VAL A N 1
ATOM 1535 C CA . VAL A 1 190 ? -42.287 -2.064 36.991 1.00 45.88 190 VAL A CA 1
ATOM 1536 C C . VAL A 1 190 ? -43.382 -3.095 36.751 1.00 45.88 190 VAL A C 1
ATOM 1538 O O . VAL A 1 190 ? -43.818 -3.743 37.696 1.00 45.88 190 VAL A O 1
ATOM 1541 N N . ILE A 1 191 ? -43.848 -3.238 35.509 1.00 48.22 191 ILE A N 1
ATOM 1542 C CA . ILE A 1 191 ? -44.678 -4.393 35.154 1.00 48.22 191 ILE A CA 1
ATOM 1543 C C . ILE A 1 191 ? -43.733 -5.587 35.126 1.00 48.22 191 ILE A C 1
ATOM 1545 O O . ILE A 1 191 ? -42.848 -5.688 34.274 1.00 48.22 191 ILE A O 1
ATOM 1549 N N . THR A 1 192 ? -43.876 -6.453 36.119 1.00 46.62 192 THR A N 1
ATOM 1550 C CA . THR A 1 192 ? -43.059 -7.659 36.227 1.00 46.62 192 THR A CA 1
ATOM 1551 C C . THR A 1 192 ? -43.570 -8.662 35.195 1.00 46.62 192 THR A C 1
ATOM 1553 O O . THR A 1 192 ? -44.777 -8.783 35.009 1.00 46.62 192 THR A O 1
ATOM 1556 N N . VAL A 1 193 ? -42.685 -9.419 34.534 1.00 52.84 193 VAL A N 1
ATOM 1557 C CA . VAL A 1 193 ? -43.064 -10.444 33.529 1.00 52.84 193 VAL A CA 1
ATOM 1558 C C . VAL A 1 193 ? -44.134 -11.409 34.072 1.00 52.84 193 VAL A C 1
ATOM 1560 O O . VAL A 1 193 ? -45.014 -11.841 33.333 1.00 52.84 193 VAL A O 1
ATOM 1563 N N . ARG A 1 194 ? -44.133 -11.649 35.392 1.00 50.84 194 ARG A N 1
ATOM 1564 C CA . ARG A 1 194 ? -45.179 -12.385 36.117 1.00 50.84 194 ARG A CA 1
ATOM 1565 C C . ARG A 1 194 ? -46.592 -11.813 35.931 1.00 50.84 194 ARG A C 1
ATOM 1567 O O . ARG A 1 194 ? -47.514 -12.590 35.740 1.00 50.84 194 ARG A O 1
ATOM 1574 N N . GLU A 1 195 ? -46.775 -10.494 35.949 1.00 55.69 195 GLU A N 1
ATOM 1575 C CA . GLU A 1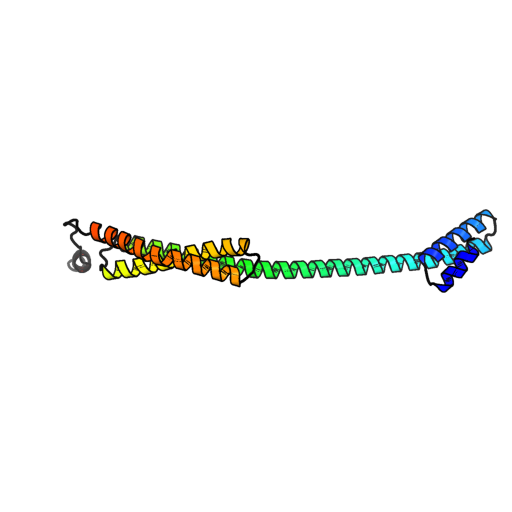 195 ? -48.089 -9.849 35.777 1.00 55.69 195 GLU A CA 1
ATOM 1576 C C . GLU A 1 195 ? -48.571 -9.885 34.323 1.00 55.69 195 GLU A C 1
ATOM 1578 O O . GLU A 1 195 ? -49.767 -10.010 34.076 1.00 55.69 195 GLU A O 1
ATOM 1583 N N . PHE A 1 196 ? -47.651 -9.819 33.354 1.00 55.03 196 PHE A N 1
ATOM 1584 C CA . PHE A 1 196 ? -47.993 -9.950 31.935 1.00 55.03 196 PHE A CA 1
ATOM 1585 C C . PHE A 1 196 ? -48.453 -11.377 31.616 1.00 55.03 196 PHE A C 1
ATOM 1587 O O . PHE A 1 196 ? -49.483 -11.566 30.979 1.00 55.03 196 PHE A O 1
ATOM 1594 N N . VAL A 1 197 ? -47.745 -12.383 32.141 1.00 58.47 197 VAL A N 1
ATOM 1595 C CA . VAL A 1 197 ? -48.134 -13.792 31.995 1.00 58.47 197 VAL A CA 1
ATOM 1596 C C . VAL A 1 197 ? -49.471 -14.062 32.691 1.00 58.47 197 VAL A C 1
ATOM 1598 O O . VAL A 1 197 ? -50.356 -14.651 32.083 1.00 58.47 197 VAL A O 1
ATOM 1601 N N . ASN A 1 198 ? -49.691 -13.543 33.902 1.00 59.28 198 ASN A N 1
ATOM 1602 C CA . ASN A 1 198 ? -50.953 -13.770 34.616 1.00 59.28 198 ASN A CA 1
ATOM 1603 C C . ASN A 1 198 ? -52.167 -13.111 33.935 1.00 59.28 198 ASN A C 1
ATOM 1605 O O . ASN A 1 198 ? -53.276 -13.630 34.012 1.00 59.28 198 ASN A O 1
ATOM 1609 N N . LYS A 1 199 ? -51.968 -11.974 33.252 1.00 58.72 199 LYS A N 1
ATOM 1610 C CA . LYS A 1 199 ? -53.044 -11.227 32.581 1.00 58.72 199 LYS A CA 1
ATOM 1611 C C . LYS A 1 199 ? -53.495 -11.853 31.256 1.00 58.72 199 LYS A C 1
ATOM 1613 O O . LYS A 1 199 ? -54.641 -11.637 30.866 1.00 58.72 199 LYS A O 1
ATOM 1618 N N . TYR A 1 200 ? -52.618 -12.594 30.576 1.00 56.91 200 TYR A N 1
ATOM 1619 C CA . TYR A 1 200 ? -52.901 -13.158 29.250 1.00 56.91 200 TYR A CA 1
ATOM 1620 C C . TYR A 1 200 ? -52.974 -14.690 29.219 1.00 56.91 200 TYR A C 1
ATOM 1622 O O . TYR A 1 200 ? -53.651 -15.216 28.350 1.00 56.91 200 TYR A O 1
ATOM 1630 N N . VAL A 1 201 ? -52.356 -15.408 30.165 1.00 54.72 201 VAL A N 1
ATOM 1631 C CA . VAL A 1 201 ? -52.344 -16.887 30.173 1.00 54.72 201 VAL A CA 1
ATOM 1632 C C . VAL A 1 201 ? -53.473 -17.488 31.019 1.00 54.72 201 VAL A C 1
ATOM 1634 O O . VAL A 1 201 ? -53.961 -18.561 30.694 1.00 54.72 201 VAL A O 1
ATOM 1637 N N . LEU A 1 202 ? -53.969 -16.800 32.057 1.00 55.09 202 LEU A N 1
ATOM 1638 C CA . LEU A 1 202 ? -55.100 -17.308 32.857 1.00 55.09 202 LEU A CA 1
ATOM 1639 C C . LEU A 1 202 ? -56.484 -16.956 32.291 1.00 55.09 202 LEU A C 1
ATOM 1641 O O . LEU A 1 202 ? -57.490 -17.383 32.846 1.00 55.09 202 LEU A O 1
ATOM 1645 N N . LYS A 1 203 ? -56.556 -16.187 31.198 1.00 52.59 203 LYS A N 1
ATOM 1646 C CA . LYS A 1 203 ? -57.832 -15.796 30.578 1.00 52.59 203 LYS A CA 1
ATOM 1647 C C . LYS A 1 203 ? -58.304 -16.744 29.466 1.00 52.59 203 LYS A C 1
ATOM 1649 O O . LYS A 1 203 ? -59.418 -16.580 28.990 1.00 52.59 203 LYS A O 1
ATOM 1654 N N . GLU A 1 204 ? -57.485 -17.725 29.080 1.00 51.56 204 GLU A N 1
ATOM 1655 C CA . GLU A 1 204 ? -57.831 -18.766 28.093 1.00 51.56 204 GLU A CA 1
ATOM 1656 C C . GLU A 1 204 ? -58.284 -20.095 28.735 1.00 51.56 204 GLU A C 1
ATOM 1658 O O . GLU A 1 204 ? -58.534 -21.060 28.024 1.00 51.56 204 GLU A O 1
ATOM 1663 N N . GLY A 1 205 ? -58.406 -20.160 30.068 1.00 49.47 205 GLY A N 1
ATOM 1664 C CA . GLY A 1 205 ? -58.826 -21.369 30.796 1.00 49.47 205 GLY A CA 1
ATOM 1665 C C . GLY A 1 205 ? -60.278 -21.389 31.291 1.00 49.47 205 GLY A C 1
ATOM 1666 O O . GLY A 1 205 ? -60.664 -22.366 31.922 1.00 49.47 205 GLY A O 1
ATOM 1667 N N . GLU A 1 206 ? -61.069 -20.338 31.045 1.00 50.72 206 GLU A N 1
ATOM 1668 C CA . GLU A 1 206 ? -62.484 -20.251 31.462 1.00 50.72 206 GLU A CA 1
ATOM 1669 C C . GLU A 1 206 ? -63.430 -19.925 30.294 1.00 50.72 206 GLU A C 1
ATOM 1671 O O . GLU A 1 206 ? -64.258 -19.016 30.374 1.00 50.72 206 GLU A O 1
ATOM 1676 N N . HIS A 1 207 ? -63.310 -20.671 29.196 1.00 47.06 207 HIS A N 1
ATOM 1677 C CA . HIS A 1 207 ? -64.372 -20.786 28.197 1.00 47.06 207 HIS A CA 1
ATOM 1678 C C . HIS A 1 207 ? -64.581 -22.243 27.804 1.00 47.06 207 HIS A C 1
ATOM 1680 O O . HIS A 1 207 ? -63.568 -22.933 27.554 1.00 47.06 207 HIS A O 1
#

Secondary structure (DSSP, 8-state):
-HHHHHHHHHTTT-HHHHHHHHHHHHHHHHHTT-HHHHHHHHHHHHHHHHHHHHHHHHHHHHHHHHHHHHHHHHHHHHHHHHHHHHHHHHHHHHHHHHHHHHHHHHHHHTTS---HHHHHHHHHHHHHHHHHHHHHHHHHHHHHHSTT-HHHHHHHHHHHHHHHHHHHHHHHHHHHHHHHHHH-SS------HHHHHHHHHTTSS--

pLDDT: mean 74.92, std 14.24, range [40.53, 95.94]

Sequence (207 aa):
MYRKSLDASKQTTFIPFIYKASNGLKKLYATKEDFPNAYKFATLSSALSDSLSRIAKLDQLVAMEIDNESRLLSMLKEREQAKTKRRHNIQYTAIVILIFTAFLVLMLLGKYNVKPWVIRAIGFFAFIFAFEFVVLIADGIIHHATHGEPWKMMIIKIVLIGILLPLHHFIEGVAVKYVLTREKKPGRKVITVREFVNKYVLKEGEH